Protein AF-A0A2S3ZAI2-F1 (afdb_monomer_lite)

Foldseek 3Di:
DVVVVVVVVVVVLQVLLVVVCPDPQNVLLVVQLVLLLVLLVVVVVLLVLLLVLVLVLLVVLVVPDDPVLVVCVVCLVCLQPVVVLVVLLVVLVVVLVVLVVVLVVLVVVVVVVVVPPPPPDQALVNLVVLVPDPPDDDDDPVNSVVRPPPDSPPSPPSVVSNVVSNVVSVVSVVVSVVSNVVSVVPCPNVVVQVVSCVQQVHRSVPADNSRSPDDQADDPVCVCSSVLSNVLSPDPSPDDNDGPVNDDDSAQGAGDAQDPNHDPSSNVSSVVSNVVRVD

Structure (mmCIF, N/CA/C/O backbone):
data_AF-A0A2S3ZAI2-F1
#
_entry.id   AF-A0A2S3ZAI2-F1
#
loop_
_atom_site.group_PDB
_atom_site.id
_atom_site.type_symbol
_atom_site.label_atom_id
_atom_site.label_alt_id
_atom_site.label_comp_id
_atom_site.label_asym_id
_atom_site.label_entity_id
_atom_site.label_seq_id
_atom_site.pdbx_PDB_ins_code
_atom_site.Cartn_x
_atom_site.Cartn_y
_atom_site.Cartn_z
_atom_site.occupancy
_atom_site.B_iso_or_equiv
_atom_site.auth_seq_id
_atom_site.auth_comp_id
_atom_site.auth_asym_id
_atom_site.auth_atom_id
_atom_site.pdbx_PDB_model_num
ATOM 1 N N . MET A 1 1 ? 0.458 34.312 36.061 1.00 68.44 1 MET A N 1
ATOM 2 C CA . MET A 1 1 ? -1.011 34.522 36.009 1.00 68.44 1 MET A CA 1
ATOM 3 C C . MET A 1 1 ? -1.686 33.535 35.067 1.00 68.44 1 MET A C 1
ATOM 5 O O . MET A 1 1 ? -2.648 32.929 35.506 1.00 68.44 1 MET A O 1
ATOM 9 N N . ALA A 1 2 ? -1.164 33.310 33.854 1.00 74.88 2 ALA A N 1
ATOM 10 C CA . ALA A 1 2 ? -1.683 32.292 32.927 1.00 74.88 2 ALA A CA 1
ATOM 11 C C . ALA A 1 2 ? -1.690 30.860 33.508 1.00 74.88 2 ALA A C 1
ATOM 13 O O . ALA A 1 2 ? -2.669 30.145 33.370 1.00 74.88 2 ALA A O 1
ATOM 14 N N . GLU A 1 3 ? -0.646 30.475 34.243 1.00 80.25 3 GLU A N 1
ATOM 15 C CA . GLU A 1 3 ? -0.529 29.141 34.860 1.00 80.25 3 GLU A CA 1
ATOM 16 C C . GLU A 1 3 ? -1.645 28.849 35.880 1.00 80.25 3 GLU A C 1
ATOM 18 O O . GLU A 1 3 ? -2.368 27.871 35.747 1.00 80.25 3 GLU A O 1
ATOM 23 N N . ARG A 1 4 ? -1.905 29.786 36.801 1.00 81.38 4 ARG A N 1
ATOM 24 C CA . ARG A 1 4 ? -3.028 29.698 37.753 1.00 81.38 4 ARG A CA 1
ATOM 25 C C . ARG A 1 4 ? -4.405 29.660 37.080 1.00 81.38 4 ARG A C 1
ATOM 27 O O . ARG A 1 4 ? -5.336 29.084 37.628 1.00 81.38 4 ARG A O 1
ATOM 34 N N . GLN A 1 5 ? -4.561 30.319 35.931 1.00 81.56 5 GLN A N 1
ATOM 35 C CA . GLN A 1 5 ? -5.818 30.286 35.175 1.00 81.56 5 GLN A CA 1
ATOM 36 C C . GLN A 1 5 ? -6.036 28.918 34.521 1.00 81.56 5 GLN A C 1
ATOM 38 O O . GLN A 1 5 ? -7.162 28.426 34.527 1.00 81.56 5 GLN A O 1
ATOM 43 N N . ASN A 1 6 ? -4.966 28.288 34.031 1.00 84.06 6 ASN A N 1
ATOM 44 C CA . ASN A 1 6 ? -5.019 26.940 33.470 1.00 84.06 6 ASN A CA 1
ATOM 45 C C . ASN A 1 6 ? -5.343 25.893 34.546 1.00 84.06 6 ASN A C 1
ATOM 47 O O . ASN A 1 6 ? -6.248 25.091 34.342 1.00 84.06 6 ASN A O 1
ATOM 51 N N . GLU A 1 7 ? -4.694 25.955 35.713 1.00 86.12 7 GLU A N 1
ATOM 52 C CA . GLU A 1 7 ? -4.964 25.038 36.836 1.00 86.12 7 GLU A CA 1
ATOM 53 C C . GLU A 1 7 ? -6.426 25.108 37.307 1.00 86.12 7 GLU A C 1
ATOM 55 O O . GLU A 1 7 ? -7.066 24.087 37.562 1.00 86.12 7 GLU A O 1
ATOM 60 N N . LEU A 1 8 ? -6.984 26.319 37.404 1.00 86.06 8 LEU A N 1
ATOM 61 C CA . LEU A 1 8 ? -8.387 26.514 37.773 1.00 86.06 8 LEU A CA 1
ATOM 62 C C . LEU A 1 8 ? -9.341 25.955 36.709 1.00 86.06 8 LEU A C 1
ATOM 64 O O . LEU A 1 8 ? -10.332 25.315 37.057 1.00 86.06 8 LEU A O 1
ATOM 68 N N . ALA A 1 9 ? -9.050 26.175 35.425 1.00 83.38 9 ALA A N 1
ATOM 69 C CA . ALA A 1 9 ? -9.861 25.652 34.327 1.00 83.38 9 ALA A CA 1
ATOM 70 C C . ALA A 1 9 ? -9.856 24.112 34.291 1.00 83.38 9 ALA A C 1
ATOM 72 O O . ALA A 1 9 ? -10.900 23.489 34.079 1.00 83.38 9 ALA A O 1
ATOM 73 N N . GLU A 1 10 ? -8.707 23.496 34.563 1.00 85.12 10 GLU A N 1
ATOM 74 C CA . GLU A 1 10 ? -8.559 22.043 34.650 1.00 85.12 10 GLU A CA 1
ATOM 75 C C . GLU A 1 10 ? -9.359 21.466 35.829 1.00 85.12 10 GLU A C 1
ATOM 77 O O . GLU A 1 10 ? -10.144 20.534 35.649 1.00 85.12 10 GLU A O 1
ATOM 82 N N . GLN A 1 11 ? -9.272 22.077 37.017 1.00 85.94 11 GLN A N 1
ATOM 83 C CA . GLN A 1 11 ? -10.066 21.659 38.180 1.00 85.94 11 GLN A CA 1
ATOM 84 C C . GLN A 1 11 ? -11.576 21.782 37.944 1.00 85.94 11 GLN A C 1
ATOM 86 O O . GLN A 1 11 ? -12.340 20.913 38.371 1.00 85.94 11 GLN A O 1
ATOM 91 N N . ILE A 1 12 ? -12.029 22.851 37.280 1.00 83.50 12 ILE A N 1
ATOM 92 C CA . ILE A 1 12 ? -13.447 23.030 36.930 1.00 83.50 12 ILE A CA 1
ATOM 93 C C . ILE A 1 12 ? -13.898 21.909 35.994 1.00 83.50 12 ILE A C 1
ATOM 95 O O . ILE A 1 12 ? -14.900 21.252 36.283 1.00 83.50 12 ILE A O 1
ATOM 99 N N . THR A 1 13 ? -13.121 21.637 34.943 1.00 85.88 13 THR A N 1
ATOM 100 C CA . THR A 1 13 ? -13.411 20.560 33.986 1.00 85.88 13 THR A CA 1
ATOM 101 C C . THR A 1 13 ? -13.496 19.212 34.698 1.00 85.88 13 THR A C 1
ATOM 103 O O . THR A 1 13 ? -14.452 18.458 34.510 1.00 85.88 13 THR A O 1
ATOM 106 N N . TRP A 1 14 ? -12.545 18.926 35.589 1.00 85.38 14 TRP A N 1
ATOM 107 C CA . TRP A 1 14 ? -12.529 17.667 36.321 1.00 85.38 14 TRP A CA 1
ATOM 108 C C . TRP A 1 14 ? -13.734 17.510 37.253 1.00 85.38 14 TRP A C 1
ATOM 110 O O . TRP A 1 14 ? -14.349 16.445 37.307 1.00 85.38 14 TRP A O 1
ATOM 120 N N . ASN A 1 15 ? -14.140 18.580 37.939 1.00 88.12 15 ASN A N 1
ATOM 121 C CA . ASN A 1 15 ? -15.333 18.585 38.786 1.00 88.12 15 ASN A CA 1
ATOM 122 C C . ASN A 1 15 ? -16.640 18.447 37.983 1.00 88.12 15 ASN A C 1
ATOM 124 O O . ASN A 1 15 ? -17.599 17.825 38.445 1.00 88.12 15 ASN A O 1
ATOM 128 N N . GLU A 1 16 ? -16.720 19.036 36.791 1.00 88.38 16 GLU A N 1
ATOM 129 C CA . GLU A 1 16 ? -17.850 18.864 35.871 1.00 88.38 16 GLU A CA 1
ATOM 130 C C . GLU A 1 16 ? -17.945 17.429 35.367 1.00 88.38 16 GLU A C 1
ATOM 132 O O . GLU A 1 16 ? -19.007 16.811 35.482 1.00 88.38 16 GLU A O 1
ATOM 137 N N . PHE A 1 17 ? -16.825 16.857 34.934 1.00 88.75 17 PHE A N 1
ATOM 138 C CA . PHE A 1 17 ? -16.754 15.457 34.544 1.00 88.75 17 PHE A CA 1
ATOM 139 C C . PHE A 1 17 ? -17.111 14.519 35.706 1.00 88.75 17 PHE A C 1
ATOM 141 O O . PHE A 1 17 ? -17.880 13.574 35.524 1.00 88.75 17 PHE A O 1
ATOM 148 N N . ALA A 1 18 ? -16.628 14.811 36.920 1.00 89.62 18 ALA A N 1
ATOM 149 C CA . ALA A 1 18 ? -16.902 14.028 38.123 1.00 89.62 18 ALA A CA 1
ATOM 150 C C . ALA A 1 18 ? -18.383 14.021 38.532 1.00 89.62 18 ALA A C 1
ATOM 152 O O . ALA A 1 18 ? -18.862 13.027 39.085 1.00 89.62 18 ALA A O 1
ATOM 153 N N . ARG A 1 19 ? -19.110 15.107 38.248 1.00 91.19 19 ARG A N 1
ATOM 154 C CA . ARG A 1 19 ? -20.566 15.180 38.425 1.00 91.19 19 ARG A CA 1
ATOM 155 C C . ARG A 1 19 ? -21.297 14.464 37.296 1.00 91.19 19 ARG A C 1
ATOM 157 O O . ARG A 1 19 ? -22.196 13.674 37.564 1.00 91.19 19 ARG A O 1
ATOM 164 N N . TRP A 1 20 ? -20.886 14.688 36.051 1.00 92.00 20 TRP A N 1
ATOM 165 C CA . TRP A 1 20 ? -21.516 14.083 34.879 1.00 92.00 20 TRP A CA 1
ATOM 166 C C . TRP A 1 20 ? -21.463 12.550 34.898 1.00 92.00 20 TRP A C 1
ATOM 168 O O . TRP A 1 20 ? -22.469 11.899 34.652 1.00 92.00 20 TRP A O 1
ATOM 178 N N . ARG A 1 21 ? -20.336 11.948 35.293 1.00 91.19 21 ARG A N 1
ATOM 179 C CA . ARG A 1 21 ? -20.202 10.480 35.407 1.00 91.19 21 ARG A CA 1
ATOM 180 C C . ARG A 1 21 ? -21.181 9.813 36.388 1.00 91.19 21 ARG A C 1
ATOM 182 O O . ARG A 1 21 ? -21.246 8.589 36.425 1.00 91.19 21 ARG A O 1
ATOM 189 N N . GLN A 1 22 ? -21.887 10.594 37.209 1.00 93.00 22 GLN A N 1
ATOM 190 C CA . GLN A 1 22 ? -22.914 10.115 38.139 1.00 93.00 22 GLN A CA 1
ATOM 191 C C . GLN A 1 22 ? -24.332 10.189 37.545 1.00 93.00 22 GLN A C 1
ATOM 193 O O . GLN A 1 22 ? -25.262 9.656 38.148 1.00 93.00 22 GLN A O 1
ATOM 198 N N . THR A 1 23 ? -24.525 10.837 36.388 1.00 93.25 23 THR A N 1
ATOM 199 C CA . THR A 1 23 ? -25.820 10.863 35.688 1.00 93.25 23 THR A CA 1
ATOM 200 C C . THR A 1 23 ? -26.076 9.532 34.969 1.00 93.25 23 THR A C 1
ATOM 202 O O . THR A 1 23 ? -25.133 8.765 34.747 1.00 93.25 23 THR A O 1
ATOM 205 N N . PRO A 1 24 ? -27.327 9.233 34.566 1.00 92.69 24 PRO A N 1
ATOM 206 C CA . PRO A 1 24 ? -27.633 8.035 33.784 1.00 92.69 24 PRO A CA 1
ATOM 207 C C . PRO A 1 24 ? -26.785 7.910 32.509 1.00 92.69 24 PRO A C 1
ATOM 209 O O . PRO A 1 24 ? -26.307 6.822 32.191 1.00 92.69 24 PRO A O 1
ATOM 212 N N . GLU A 1 25 ? -26.538 9.022 31.813 1.00 90.50 25 GLU A N 1
ATOM 213 C CA . GLU A 1 25 ? -25.701 9.070 30.610 1.00 90.50 25 GLU A CA 1
ATOM 214 C C . GLU A 1 25 ? -24.237 8.767 30.935 1.00 90.50 25 GLU A C 1
ATOM 216 O O . GLU A 1 25 ? -23.606 7.969 30.243 1.00 90.50 25 GLU A O 1
ATOM 221 N N . GLY A 1 26 ? -23.704 9.359 32.008 1.00 91.25 26 GLY A N 1
ATOM 222 C CA . GLY A 1 26 ? -22.337 9.110 32.456 1.00 91.25 26 GLY A CA 1
ATOM 223 C C . GLY A 1 26 ? -22.106 7.658 32.880 1.00 91.25 26 GLY A C 1
ATOM 224 O O . GLY A 1 26 ? -21.084 7.066 32.534 1.00 91.25 26 GLY A O 1
ATOM 225 N N . VAL A 1 27 ? -23.077 7.047 33.565 1.00 92.56 27 VAL A N 1
ATOM 226 C CA . VAL A 1 27 ? -23.034 5.623 33.934 1.00 92.56 27 VAL A CA 1
ATOM 227 C C . VAL A 1 27 ? -23.081 4.733 32.690 1.00 92.56 27 VAL A C 1
ATOM 229 O O . VAL A 1 27 ? -22.280 3.803 32.581 1.00 92.56 27 VAL A O 1
ATOM 232 N N . ALA A 1 28 ? -23.962 5.032 31.729 1.00 92.19 28 ALA A N 1
ATOM 233 C CA . ALA A 1 28 ? -24.039 4.299 30.465 1.00 92.19 28 ALA A CA 1
ATOM 234 C C . ALA A 1 28 ? -22.732 4.405 29.662 1.00 92.19 28 ALA A C 1
ATOM 236 O O . ALA A 1 28 ? -22.235 3.396 29.161 1.00 92.19 28 ALA A O 1
ATOM 237 N N . PHE A 1 29 ? -22.133 5.599 29.600 1.00 94.00 29 PHE A N 1
ATOM 238 C CA . PHE A 1 29 ? -20.828 5.806 28.977 1.00 94.00 29 PHE A CA 1
ATOM 239 C C . PHE A 1 29 ? -19.732 4.987 29.662 1.00 94.00 29 PHE A C 1
ATOM 241 O O . PHE A 1 29 ? -18.978 4.303 28.979 1.00 94.00 29 PHE A O 1
ATOM 248 N N . LEU A 1 30 ? -19.639 5.009 30.996 1.00 91.94 30 LEU A N 1
ATOM 249 C CA . LEU A 1 30 ? -18.614 4.247 31.717 1.00 91.94 30 LEU A CA 1
ATOM 250 C C . LEU A 1 30 ? -18.761 2.733 31.515 1.00 91.94 30 LEU A C 1
ATOM 252 O O . LEU A 1 30 ? -17.750 2.049 31.361 1.00 91.94 30 LEU A O 1
ATOM 256 N N . ALA A 1 31 ? -19.996 2.222 31.472 1.00 92.81 31 ALA A N 1
ATOM 257 C CA . ALA A 1 31 ? -20.272 0.817 31.175 1.00 92.81 31 ALA A CA 1
ATOM 258 C C . ALA A 1 31 ? -19.898 0.437 29.731 1.00 92.81 31 ALA A C 1
ATOM 260 O O . ALA A 1 31 ? -19.429 -0.671 29.482 1.00 92.81 31 ALA A O 1
ATOM 261 N N . TRP A 1 32 ? -20.077 1.362 28.786 1.00 95.44 32 TRP A N 1
ATOM 262 C CA . TRP A 1 32 ? -19.710 1.198 27.379 1.00 95.44 32 TRP A CA 1
ATOM 263 C C . TRP A 1 32 ? -18.197 1.324 27.129 1.00 95.44 32 TRP A C 1
ATOM 265 O O . TRP A 1 32 ? -17.645 0.617 26.284 1.00 95.44 32 TRP A O 1
ATOM 275 N N . ARG A 1 33 ? -17.517 2.204 27.874 1.00 94.44 33 ARG A N 1
ATOM 276 C CA . ARG A 1 33 ? -16.131 2.629 27.628 1.00 94.44 33 ARG A CA 1
ATOM 277 C C . ARG A 1 33 ? -15.130 1.486 27.694 1.00 94.44 33 ARG A C 1
ATOM 279 O O . ARG A 1 33 ? -14.279 1.387 26.817 1.00 94.44 33 ARG A O 1
ATOM 286 N N . GLU A 1 34 ? -15.211 0.651 28.727 1.00 92.25 34 GLU A N 1
ATOM 287 C CA . GLU A 1 34 ? -14.234 -0.424 28.933 1.00 92.25 34 GLU A CA 1
ATOM 288 C C . GLU A 1 34 ? -14.307 -1.484 27.811 1.00 92.25 34 GLU A C 1
ATOM 290 O O . GLU A 1 34 ? -13.284 -1.725 27.161 1.00 92.25 34 GLU A O 1
ATOM 295 N N . PRO A 1 35 ? -15.493 -2.032 27.461 1.00 94.50 35 PRO A N 1
ATOM 296 C CA . PRO A 1 35 ? -15.640 -2.885 26.280 1.00 94.50 35 PRO A CA 1
ATOM 297 C C . PRO A 1 35 ? -15.206 -2.209 24.974 1.00 94.50 35 PRO A C 1
ATOM 299 O O . PRO A 1 35 ? -14.554 -2.842 24.145 1.00 94.50 35 PRO A O 1
ATOM 302 N N . ALA A 1 36 ? -15.542 -0.928 24.780 1.00 94.38 36 ALA A N 1
ATOM 303 C CA . ALA A 1 36 ? -15.187 -0.186 23.571 1.00 94.38 36 ALA A CA 1
ATOM 304 C C . ALA A 1 36 ? -13.669 -0.027 23.412 1.00 94.38 36 ALA A C 1
ATOM 306 O O . ALA A 1 36 ? -13.137 -0.249 22.322 1.00 94.38 36 ALA A O 1
ATOM 307 N N . PHE A 1 37 ? -12.965 0.313 24.496 1.00 94.31 37 PHE A N 1
ATOM 308 C CA . PHE A 1 37 ? -11.510 0.428 24.503 1.00 94.31 37 PHE A CA 1
ATOM 309 C C . PHE A 1 37 ? -10.844 -0.923 24.215 1.00 94.31 37 PHE A C 1
ATOM 311 O O . PHE A 1 37 ? -9.986 -1.010 23.334 1.00 94.31 37 PHE A O 1
ATOM 318 N N . ALA A 1 38 ? -11.273 -1.990 24.899 1.00 93.50 38 ALA A N 1
ATOM 319 C CA . ALA A 1 38 ? -10.742 -3.338 24.698 1.00 93.50 38 ALA A CA 1
ATOM 320 C C . ALA A 1 38 ? -10.974 -3.850 23.265 1.00 93.50 38 ALA A C 1
ATOM 322 O O . ALA A 1 38 ? -10.067 -4.416 22.642 1.00 93.50 38 ALA A O 1
ATOM 323 N N . LEU A 1 39 ? -12.165 -3.603 22.708 1.00 92.94 39 LEU A N 1
ATOM 324 C CA . LEU A 1 39 ? -12.475 -3.935 21.322 1.00 92.94 39 LEU A CA 1
ATOM 325 C C . LEU A 1 39 ? -11.577 -3.152 20.362 1.00 92.94 39 LEU A C 1
ATOM 327 O O . LEU A 1 39 ? -10.968 -3.752 19.482 1.00 92.94 39 LEU A O 1
ATOM 331 N N . ALA A 1 40 ? -11.441 -1.837 20.542 1.00 93.38 40 ALA A N 1
ATOM 332 C CA . ALA A 1 40 ? -10.608 -1.004 19.681 1.00 93.38 40 ALA A CA 1
ATOM 333 C C . ALA A 1 40 ? -9.137 -1.452 19.660 1.00 93.38 40 ALA A C 1
ATOM 335 O O . ALA A 1 40 ? -8.539 -1.507 18.585 1.00 93.38 40 ALA A O 1
ATOM 336 N N . GLN A 1 41 ? -8.568 -1.825 20.813 1.00 92.81 41 GLN A N 1
ATOM 337 C CA . GLN A 1 41 ? -7.221 -2.407 20.878 1.00 92.81 41 GLN A CA 1
ATOM 338 C C . GLN A 1 41 ? -7.152 -3.738 20.124 1.00 92.81 41 GLN A C 1
ATOM 340 O O . GLN A 1 41 ? -6.301 -3.916 19.258 1.00 92.81 41 GLN A O 1
ATOM 345 N N . THR A 1 42 ? -8.118 -4.630 20.360 1.00 92.69 42 THR A N 1
ATOM 346 C CA . THR A 1 42 ? -8.184 -5.924 19.666 1.00 92.69 42 THR A CA 1
ATOM 347 C C . THR A 1 42 ? -8.255 -5.755 18.146 1.00 92.69 42 THR A C 1
ATOM 349 O O . THR A 1 42 ? -7.607 -6.499 17.412 1.00 92.69 42 THR A O 1
ATOM 352 N N . LEU A 1 43 ? -9.026 -4.782 17.652 1.00 91.31 43 LEU A N 1
ATOM 353 C CA . LEU A 1 43 ? -9.113 -4.485 16.221 1.00 91.31 43 LEU A CA 1
ATOM 354 C C . LEU A 1 43 ? -7.772 -4.000 15.665 1.00 91.31 43 LEU A C 1
ATOM 356 O O . LEU A 1 43 ? -7.334 -4.514 14.640 1.00 91.31 43 LEU A O 1
ATOM 360 N N . ARG A 1 44 ? -7.088 -3.088 16.365 1.00 90.75 44 ARG A N 1
ATOM 361 C CA . ARG A 1 44 ? -5.763 -2.585 15.960 1.00 90.75 44 ARG A CA 1
ATOM 362 C C . ARG A 1 44 ? -4.692 -3.674 15.954 1.00 90.75 44 ARG A C 1
ATOM 364 O O . ARG A 1 44 ? -3.854 -3.704 15.050 1.00 90.75 44 ARG A O 1
ATOM 371 N N . ASP A 1 45 ? -4.738 -4.593 16.913 1.00 91.44 45 ASP A N 1
ATOM 372 C CA . ASP A 1 45 ? -3.843 -5.751 16.952 1.00 91.44 45 ASP A CA 1
ATOM 373 C C . ASP A 1 45 ? -4.102 -6.689 15.770 1.00 91.44 45 ASP A C 1
ATOM 375 O O . ASP A 1 45 ? -3.166 -7.138 15.104 1.00 91.44 45 ASP A O 1
ATOM 379 N N . ARG A 1 46 ? -5.377 -6.961 15.459 1.00 91.25 46 ARG A N 1
ATOM 380 C CA . ARG A 1 46 ? -5.759 -7.767 14.290 1.00 91.25 46 ARG A CA 1
ATOM 381 C C . ARG A 1 46 ? -5.337 -7.106 12.987 1.00 91.25 46 ARG A C 1
ATOM 383 O O . ARG A 1 46 ? -4.769 -7.792 12.142 1.00 91.25 46 ARG A O 1
ATOM 390 N N . ASP A 1 47 ? -5.547 -5.799 12.844 1.00 89.44 47 ASP A N 1
ATOM 391 C CA . ASP A 1 47 ? -5.082 -5.031 11.688 1.00 89.44 47 ASP A CA 1
ATOM 392 C C . ASP A 1 47 ? -3.561 -5.149 11.547 1.00 89.44 47 ASP A C 1
ATOM 394 O O . ASP A 1 47 ? -3.058 -5.494 10.480 1.00 89.44 47 ASP A O 1
ATOM 398 N N . SER A 1 48 ? -2.817 -4.977 12.639 1.00 89.50 48 SER A N 1
ATOM 399 C CA . SER A 1 48 ? -1.357 -5.107 12.643 1.00 89.50 48 SER A CA 1
ATOM 400 C C . SER A 1 48 ? -0.895 -6.510 12.234 1.00 89.50 48 SER A C 1
ATOM 402 O O . SER A 1 48 ? -0.026 -6.650 11.371 1.00 89.50 48 SER A O 1
ATOM 404 N N . HIS A 1 49 ? -1.493 -7.566 12.794 1.00 91.25 49 HIS A N 1
ATOM 405 C CA . HIS A 1 49 ? -1.179 -8.948 12.420 1.00 91.25 49 HIS A CA 1
ATOM 406 C C . HIS A 1 49 ? -1.550 -9.261 10.972 1.00 91.25 49 HIS A C 1
ATOM 408 O O . HIS A 1 49 ? -0.789 -9.934 10.275 1.00 91.25 49 HIS A O 1
ATOM 414 N N . TRP A 1 50 ? -2.685 -8.749 10.503 1.00 90.38 50 TRP A N 1
ATOM 415 C CA . TRP A 1 50 ? -3.136 -8.904 9.128 1.00 90.38 50 TRP A CA 1
ATOM 416 C C . TRP A 1 50 ? -2.162 -8.264 8.138 1.00 90.38 50 TRP A C 1
ATOM 418 O O . TRP A 1 50 ? -1.752 -8.903 7.167 1.00 90.38 50 TRP A O 1
ATOM 428 N N . LEU A 1 51 ? -1.710 -7.041 8.425 1.00 87.62 51 LEU A N 1
ATOM 429 C CA . LEU A 1 51 ? -0.712 -6.335 7.622 1.00 87.62 51 LEU A CA 1
ATOM 430 C C . LEU A 1 51 ? 0.631 -7.063 7.599 1.00 87.62 51 LEU A C 1
ATOM 432 O O . LEU A 1 51 ? 1.236 -7.217 6.540 1.00 87.62 51 LEU A O 1
ATOM 436 N N . GLN A 1 52 ? 1.086 -7.563 8.747 1.00 88.75 52 GLN A N 1
ATOM 437 C CA . GLN A 1 52 ? 2.310 -8.361 8.817 1.00 88.75 52 GLN A CA 1
ATOM 438 C C . GLN A 1 52 ? 2.182 -9.684 8.052 1.00 88.75 52 GLN A C 1
ATOM 440 O O . GLN A 1 52 ? 3.146 -10.116 7.418 1.00 88.75 52 GLN A O 1
ATOM 445 N N . GLY A 1 53 ? 1.012 -10.328 8.104 1.00 89.25 53 GLY A N 1
ATOM 446 C CA . GLY A 1 53 ? 0.708 -11.531 7.332 1.00 89.25 53 GLY A CA 1
ATOM 447 C C . GLY A 1 53 ? 0.806 -11.272 5.830 1.00 89.25 53 GLY A C 1
ATOM 448 O O . GLY A 1 53 ? 1.506 -12.000 5.127 1.00 89.25 53 GLY A O 1
ATOM 449 N N . TRP A 1 54 ? 0.195 -10.184 5.352 1.00 88.38 54 TRP A N 1
ATOM 450 C CA . TRP A 1 54 ? 0.293 -9.766 3.953 1.00 88.38 54 TRP A CA 1
ATOM 451 C C . TRP A 1 54 ? 1.720 -9.419 3.544 1.00 88.38 54 TRP A C 1
ATOM 453 O O . TRP A 1 54 ? 2.181 -9.896 2.511 1.00 88.38 54 TRP A O 1
ATOM 463 N N . ALA A 1 55 ? 2.447 -8.650 4.355 1.00 87.25 55 ALA A N 1
ATOM 464 C CA . ALA A 1 55 ? 3.840 -8.305 4.081 1.00 87.25 55 ALA A CA 1
ATOM 465 C C . ALA A 1 55 ? 4.720 -9.557 3.924 1.00 87.25 55 ALA A C 1
ATOM 467 O O . ALA A 1 55 ? 5.534 -9.631 3.001 1.00 87.25 55 ALA A O 1
ATOM 468 N N . ARG A 1 56 ? 4.520 -10.571 4.778 1.00 87.94 56 ARG A N 1
ATOM 469 C CA . ARG A 1 56 ? 5.210 -11.864 4.670 1.00 87.94 56 ARG A CA 1
ATOM 470 C C . ARG A 1 56 ? 4.816 -12.621 3.402 1.00 87.94 56 ARG A C 1
ATOM 472 O O . ARG A 1 56 ? 5.706 -13.027 2.659 1.00 87.94 56 ARG A O 1
ATOM 479 N N . ALA A 1 57 ? 3.520 -12.758 3.123 1.00 88.31 57 ALA A N 1
ATOM 480 C CA . ALA A 1 57 ? 3.024 -13.466 1.942 1.00 88.31 57 ALA A CA 1
ATOM 481 C C . ALA A 1 57 ? 3.486 -12.811 0.626 1.00 88.31 57 ALA A C 1
ATOM 483 O O . ALA A 1 57 ? 3.922 -13.496 -0.298 1.00 88.31 57 ALA A O 1
ATOM 484 N N . ILE A 1 58 ? 3.454 -11.477 0.551 1.00 87.94 58 ILE A N 1
ATOM 485 C CA . ILE A 1 58 ? 3.974 -10.715 -0.590 1.00 87.94 58 ILE A CA 1
ATOM 486 C C . ILE A 1 58 ? 5.481 -10.927 -0.716 1.00 87.94 58 ILE A C 1
ATOM 488 O O . ILE A 1 58 ? 5.954 -11.199 -1.814 1.00 87.94 58 ILE A O 1
ATOM 492 N N . GLY A 1 59 ? 6.237 -10.848 0.384 1.00 88.00 59 GLY A N 1
ATOM 493 C CA . GLY A 1 59 ? 7.685 -11.064 0.370 1.00 88.00 59 GLY A CA 1
ATOM 494 C C . GLY A 1 59 ? 8.077 -12.462 -0.122 1.00 88.00 59 GLY A C 1
ATOM 495 O O . GLY A 1 59 ? 8.981 -12.592 -0.947 1.00 88.00 59 GLY A O 1
ATOM 496 N N . GLN A 1 60 ? 7.363 -13.501 0.317 1.00 88.94 60 GLN A N 1
ATOM 497 C CA . GLN A 1 60 ? 7.544 -14.872 -0.174 1.00 88.94 60 GLN A CA 1
ATOM 498 C C . GLN A 1 60 ? 7.216 -14.980 -1.669 1.00 88.94 60 GLN A C 1
ATOM 500 O O . GLN A 1 60 ? 8.040 -15.462 -2.447 1.00 88.94 60 GLN A O 1
ATOM 505 N N . ALA A 1 61 ? 6.063 -14.458 -2.098 1.00 89.00 61 ALA A N 1
ATOM 506 C CA . ALA A 1 61 ? 5.671 -14.474 -3.504 1.00 89.00 61 ALA A CA 1
ATOM 507 C C . ALA A 1 61 ? 6.679 -13.709 -4.379 1.00 89.00 61 ALA A C 1
ATOM 509 O O . ALA A 1 61 ? 7.069 -14.18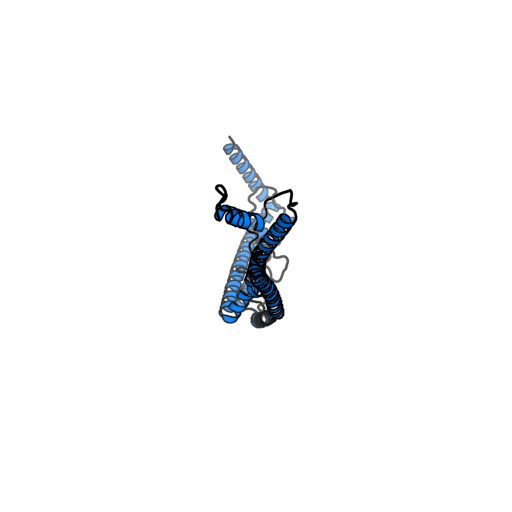1 -5.442 1.00 89.00 61 ALA A O 1
ATOM 510 N N . GLN A 1 62 ? 7.183 -12.564 -3.912 1.00 89.50 62 GLN A N 1
ATOM 511 C CA . GLN A 1 62 ? 8.248 -11.821 -4.580 1.00 89.50 62 GLN A CA 1
ATOM 512 C C . GLN A 1 62 ? 9.550 -12.624 -4.663 1.00 89.50 62 GLN A C 1
ATOM 514 O O . GLN A 1 62 ? 10.244 -12.529 -5.676 1.00 89.50 62 GLN A O 1
ATOM 519 N N . ALA A 1 63 ? 9.904 -13.409 -3.644 1.00 89.31 63 ALA A N 1
ATOM 520 C CA . ALA A 1 63 ? 11.102 -14.247 -3.659 1.00 89.31 63 ALA A CA 1
ATOM 521 C C . ALA A 1 63 ? 11.013 -15.383 -4.694 1.00 89.31 63 ALA A C 1
ATOM 523 O O . ALA A 1 63 ? 12.018 -15.692 -5.332 1.00 89.31 63 ALA A O 1
ATOM 524 N N . GLU A 1 64 ? 9.820 -15.937 -4.921 1.00 91.31 64 GLU A N 1
ATOM 525 C CA . GLU A 1 64 ? 9.575 -16.982 -5.927 1.00 91.31 64 GLU A CA 1
ATOM 526 C C . GLU A 1 64 ? 9.616 -16.474 -7.376 1.00 91.31 64 GLU A C 1
ATOM 528 O O . GLU A 1 64 ? 9.781 -17.271 -8.303 1.00 91.31 64 GLU A O 1
ATOM 533 N N . ILE A 1 65 ? 9.466 -15.164 -7.597 1.00 91.50 65 ILE A N 1
ATOM 534 C CA . ILE A 1 65 ? 9.470 -14.595 -8.947 1.00 91.50 65 ILE A CA 1
ATOM 535 C C . ILE A 1 65 ? 10.894 -14.603 -9.532 1.00 91.50 65 ILE A C 1
ATOM 537 O O . ILE A 1 65 ? 11.817 -14.054 -8.907 1.00 91.50 65 ILE A O 1
ATOM 541 N N . PRO A 1 66 ? 11.074 -15.127 -10.761 1.00 92.81 66 PRO A N 1
ATOM 542 C CA . PRO A 1 66 ? 12.351 -15.118 -11.462 1.00 92.81 66 PRO A CA 1
ATOM 543 C C . PRO A 1 66 ? 12.982 -13.719 -11.583 1.00 92.81 66 PRO A C 1
ATOM 545 O O . PRO A 1 66 ? 12.317 -12.706 -11.815 1.00 92.81 66 PRO A O 1
ATOM 548 N N . ASN A 1 67 ? 14.307 -13.641 -11.437 1.00 90.69 67 ASN A N 1
ATOM 549 C CA . ASN A 1 67 ? 15.025 -12.360 -11.466 1.00 90.69 67 ASN A CA 1
ATOM 550 C C . ASN A 1 67 ? 14.980 -11.675 -12.840 1.00 90.69 67 ASN A C 1
ATOM 552 O O . ASN A 1 67 ? 15.019 -10.447 -12.918 1.00 90.69 67 ASN A O 1
ATOM 556 N N . ASP A 1 68 ? 14.895 -12.444 -13.920 1.00 90.81 68 ASP A N 1
ATOM 557 C CA . ASP A 1 68 ? 14.761 -11.938 -15.284 1.00 90.81 68 ASP A CA 1
ATOM 558 C C . ASP A 1 68 ? 13.418 -11.221 -15.492 1.00 90.81 68 ASP A C 1
ATOM 560 O O . ASP A 1 68 ? 13.392 -10.148 -16.097 1.00 90.81 68 ASP A O 1
ATOM 564 N N . GLU A 1 69 ? 12.331 -11.743 -14.923 1.00 90.94 69 GLU A N 1
ATOM 565 C CA . GLU A 1 69 ? 11.008 -11.109 -14.926 1.00 90.94 69 GLU A CA 1
ATOM 566 C C . GLU A 1 69 ? 11.031 -9.768 -14.176 1.00 90.94 69 GLU A C 1
ATOM 568 O O . GLU A 1 69 ? 10.627 -8.731 -14.713 1.00 90.94 69 GLU A O 1
ATOM 573 N N . LYS A 1 70 ? 11.628 -9.741 -12.976 1.00 89.12 70 LYS A N 1
ATOM 574 C CA . LYS A 1 70 ? 11.826 -8.499 -12.204 1.00 89.12 70 LYS A CA 1
ATOM 575 C C . LYS A 1 70 ? 12.630 -7.465 -12.993 1.00 89.12 70 LYS A C 1
ATOM 577 O O . LYS A 1 70 ? 12.261 -6.291 -13.056 1.00 89.12 70 LYS A O 1
ATOM 582 N N . GLN A 1 71 ? 13.725 -7.890 -13.628 1.00 88.88 71 GLN A N 1
ATOM 583 C CA . GLN A 1 71 ? 14.554 -7.011 -14.452 1.00 88.88 71 GLN A CA 1
ATOM 584 C C . GLN A 1 71 ? 13.801 -6.478 -15.676 1.00 88.88 71 GLN A C 1
ATOM 586 O O . GLN A 1 71 ? 13.959 -5.300 -16.012 1.00 88.88 71 GLN A O 1
ATOM 591 N N . ARG A 1 72 ? 12.979 -7.304 -16.339 1.00 86.62 72 ARG A N 1
ATOM 592 C CA . ARG A 1 72 ? 12.125 -6.865 -17.455 1.00 86.62 72 ARG A CA 1
ATOM 593 C C . ARG A 1 72 ? 11.158 -5.776 -17.005 1.00 86.62 72 ARG A C 1
ATOM 595 O O . ARG A 1 72 ? 11.097 -4.726 -17.651 1.00 86.62 72 ARG A O 1
ATOM 602 N N . LEU A 1 73 ? 10.483 -5.970 -15.872 1.00 86.44 73 LEU A N 1
ATOM 603 C CA . LEU A 1 73 ? 9.550 -4.986 -15.326 1.00 86.44 73 LEU A CA 1
ATOM 604 C C . LEU A 1 73 ? 10.248 -3.657 -14.988 1.00 86.44 73 LEU A C 1
ATOM 606 O O . LEU A 1 73 ? 9.789 -2.598 -15.416 1.00 86.44 73 LEU A O 1
ATOM 610 N N . MET A 1 74 ? 11.407 -3.709 -14.324 1.00 84.81 74 MET A N 1
ATOM 611 C CA . MET A 1 74 ? 12.200 -2.518 -13.975 1.00 84.81 74 MET A CA 1
ATOM 612 C C . MET A 1 74 ? 12.702 -1.745 -15.203 1.00 84.81 74 MET A C 1
ATOM 614 O O . MET A 1 74 ? 12.795 -0.517 -15.187 1.00 84.81 74 MET A O 1
ATOM 618 N N . ARG A 1 75 ? 13.007 -2.441 -16.306 1.00 83.44 75 ARG A N 1
ATOM 619 C CA . ARG A 1 75 ? 13.468 -1.821 -17.562 1.00 83.44 75 ARG A CA 1
ATOM 620 C C . ARG A 1 75 ? 12.326 -1.273 -18.423 1.00 83.44 75 ARG A C 1
ATOM 622 O O . ARG A 1 75 ? 12.573 -0.406 -19.265 1.00 83.44 75 ARG A O 1
ATOM 629 N N . ARG A 1 76 ? 11.084 -1.723 -18.214 1.00 80.56 76 ARG A N 1
ATOM 630 C CA . ARG A 1 76 ? 9.896 -1.312 -18.984 1.00 80.56 76 ARG A CA 1
ATOM 631 C C . ARG A 1 76 ? 9.658 0.208 -19.037 1.00 80.56 76 ARG A C 1
ATOM 633 O O . ARG A 1 76 ? 9.458 0.730 -20.134 1.00 80.56 76 ARG A O 1
ATOM 640 N N . PRO A 1 77 ? 9.715 0.987 -17.939 1.00 79.81 77 PRO A N 1
ATOM 641 C CA . PRO A 1 77 ? 9.524 2.439 -18.030 1.00 79.81 77 PRO A CA 1
ATOM 642 C C . PRO A 1 77 ? 10.595 3.120 -18.895 1.00 79.81 77 PRO A C 1
ATOM 644 O O . PRO A 1 77 ? 10.282 4.031 -19.668 1.00 79.81 77 PRO A O 1
ATOM 647 N N . ALA A 1 78 ? 11.848 2.658 -18.828 1.00 76.75 78 ALA A N 1
ATOM 648 C CA . ALA A 1 78 ? 12.927 3.161 -19.674 1.00 76.75 78 ALA A CA 1
ATOM 649 C C . ALA A 1 78 ? 12.717 2.781 -21.152 1.00 76.75 78 ALA A C 1
ATOM 651 O O . ALA A 1 78 ? 12.902 3.628 -22.034 1.00 76.75 78 ALA A O 1
ATOM 652 N N . SER A 1 79 ? 12.261 1.554 -21.432 1.00 74.44 79 SER A N 1
ATOM 653 C CA . SER A 1 79 ? 11.952 1.100 -22.794 1.00 74.44 79 SER A CA 1
ATOM 654 C C . SER A 1 79 ? 10.737 1.815 -23.402 1.00 74.44 79 SER A C 1
ATOM 656 O O . SER A 1 79 ? 10.704 2.039 -24.612 1.00 74.44 79 SER A O 1
ATOM 658 N N . LEU A 1 80 ? 9.779 2.263 -22.588 1.00 77.44 80 LEU A N 1
ATOM 659 C CA . LEU A 1 80 ? 8.631 3.055 -23.039 1.00 77.44 80 LEU A CA 1
ATOM 660 C C . LEU A 1 80 ? 8.974 4.537 -23.257 1.00 77.44 80 LEU A C 1
ATOM 662 O O . LEU A 1 80 ? 8.489 5.152 -24.216 1.00 77.44 80 LEU A O 1
ATOM 666 N N . ARG A 1 81 ? 9.808 5.124 -22.386 1.00 78.12 81 ARG A N 1
ATOM 667 C CA . ARG A 1 81 ? 10.209 6.541 -22.468 1.00 78.12 81 ARG A CA 1
ATOM 668 C C . ARG A 1 81 ? 11.270 6.799 -23.542 1.00 78.12 81 ARG A C 1
ATOM 670 O O . ARG A 1 81 ? 11.233 7.864 -24.164 1.00 78.12 81 ARG A O 1
ATOM 677 N N . GLN A 1 82 ? 12.182 5.849 -23.788 1.00 80.31 82 GLN A N 1
ATOM 678 C CA . GLN A 1 82 ? 13.295 5.975 -24.746 1.00 80.31 82 GLN A CA 1
ATOM 679 C C . GLN A 1 82 ? 14.066 7.304 -24.575 1.00 80.31 82 GLN A C 1
ATOM 681 O O . GLN A 1 82 ? 14.333 8.019 -25.545 1.00 80.31 82 GLN A O 1
ATOM 686 N N . SER A 1 83 ? 14.376 7.670 -23.324 1.00 75.88 83 SER A N 1
ATOM 687 C CA . SER A 1 83 ? 14.987 8.959 -22.962 1.00 75.88 83 SER A CA 1
ATOM 688 C C . SER A 1 83 ? 16.344 9.179 -23.637 1.00 75.88 83 SER A C 1
ATOM 690 O O . SER A 1 83 ? 16.579 10.263 -24.164 1.00 75.88 83 SER A O 1
ATOM 692 N N . GLY A 1 84 ? 17.187 8.144 -23.719 1.00 76.44 84 GLY A N 1
ATOM 693 C CA . GLY A 1 84 ? 18.497 8.223 -24.377 1.00 76.44 84 GLY A CA 1
ATOM 694 C C . GLY A 1 84 ? 18.413 8.594 -25.862 1.00 76.44 84 GLY A C 1
ATOM 695 O O . GLY A 1 84 ? 19.095 9.511 -26.307 1.00 76.44 84 GLY A O 1
ATOM 696 N N . LEU A 1 85 ? 17.507 7.965 -26.624 1.00 77.56 85 LEU A N 1
ATOM 697 C CA . LEU A 1 85 ? 17.304 8.291 -28.045 1.00 77.56 85 LEU A CA 1
ATOM 698 C C . LEU A 1 85 ? 16.719 9.695 -28.245 1.00 77.56 85 LEU A C 1
ATOM 700 O O . LEU A 1 85 ? 17.031 10.353 -29.235 1.00 77.56 85 LEU A O 1
ATOM 704 N N . LYS A 1 86 ? 15.884 10.173 -27.310 1.00 77.50 86 LYS A N 1
ATOM 705 C CA . LYS A 1 86 ? 15.377 11.553 -27.331 1.00 77.50 86 LYS A CA 1
ATOM 706 C C . LYS A 1 86 ? 16.529 12.550 -27.177 1.00 77.50 86 LYS A C 1
ATOM 708 O O . LYS A 1 86 ? 16.640 13.454 -28.001 1.00 77.50 86 LYS A O 1
ATOM 713 N N . VAL A 1 87 ? 17.381 12.370 -26.168 1.00 81.38 87 VAL A N 1
ATOM 714 C CA . VAL A 1 87 ? 18.536 13.250 -25.928 1.00 81.38 87 VAL A CA 1
ATOM 715 C C . VAL A 1 87 ? 19.496 13.212 -27.118 1.00 81.38 87 VAL A C 1
ATOM 717 O O . VAL A 1 87 ? 19.830 14.267 -27.644 1.00 81.38 87 VAL A O 1
ATOM 720 N N . ALA A 1 88 ? 19.839 12.023 -27.623 1.00 81.06 88 ALA A N 1
ATOM 721 C CA . ALA A 1 88 ? 20.712 11.876 -28.788 1.00 81.06 88 ALA A CA 1
ATOM 722 C C . ALA A 1 88 ? 20.159 12.591 -30.036 1.00 81.06 88 ALA A C 1
ATOM 724 O O . ALA A 1 88 ? 20.907 13.267 -30.736 1.00 81.06 88 ALA A O 1
ATOM 725 N N . SER A 1 89 ? 18.843 12.510 -30.289 1.00 80.56 89 SER A N 1
ATOM 726 C CA . SER A 1 89 ? 18.227 13.242 -31.405 1.00 80.56 89 SER A CA 1
ATOM 727 C C . SER A 1 89 ? 18.322 14.761 -31.231 1.00 80.56 89 SER A C 1
ATOM 729 O O . SER A 1 89 ? 18.662 15.450 -32.186 1.00 80.56 89 SER A O 1
ATOM 731 N N . ILE A 1 90 ? 18.093 15.282 -30.018 1.00 83.69 90 ILE A N 1
ATOM 732 C CA . ILE A 1 90 ? 18.192 16.722 -29.728 1.00 83.69 90 ILE A CA 1
ATOM 733 C C . ILE A 1 90 ? 19.623 17.210 -29.935 1.00 83.69 90 ILE A C 1
ATOM 735 O O . ILE A 1 90 ? 19.819 18.229 -30.584 1.00 83.69 90 ILE A O 1
ATOM 739 N N . VAL A 1 91 ? 20.614 16.469 -29.433 1.00 88.12 91 VAL A N 1
ATOM 740 C CA . VAL A 1 91 ? 22.031 16.804 -29.622 1.00 88.12 91 VAL A CA 1
ATOM 741 C C . VAL A 1 91 ? 22.382 16.823 -31.110 1.00 88.12 91 VAL A C 1
ATOM 743 O O . VAL A 1 91 ? 22.993 17.778 -31.573 1.00 88.12 91 VAL A O 1
ATOM 746 N N . SER A 1 92 ? 21.923 15.833 -31.883 1.00 83.31 92 SER A N 1
ATOM 747 C CA . SER A 1 92 ? 22.145 15.790 -33.335 1.00 83.31 92 SER A CA 1
ATOM 748 C C . SER A 1 92 ? 21.553 17.011 -34.050 1.00 83.31 92 SER A C 1
ATOM 750 O O . SER A 1 92 ? 22.216 17.610 -34.894 1.00 83.31 92 SER A O 1
ATOM 752 N N . PHE A 1 93 ? 20.334 17.430 -33.689 1.00 84.19 93 PHE A N 1
ATOM 753 C CA . PHE A 1 93 ? 19.722 18.637 -34.254 1.00 84.19 93 PHE A CA 1
ATOM 754 C C . PHE A 1 93 ? 20.388 19.929 -33.780 1.00 84.19 93 PHE A C 1
ATOM 756 O O . PHE A 1 93 ? 20.508 20.856 -34.571 1.00 84.19 93 PHE A O 1
ATOM 763 N N . ALA A 1 94 ? 20.844 19.999 -32.529 1.00 87.19 94 ALA A N 1
ATOM 764 C CA . ALA A 1 94 ? 21.573 21.156 -32.015 1.00 87.19 94 ALA A CA 1
ATOM 765 C C . ALA A 1 94 ? 22.894 21.351 -32.772 1.00 87.19 94 ALA A C 1
ATOM 767 O O . ALA A 1 94 ? 23.198 22.459 -33.208 1.00 87.19 94 ALA A O 1
ATOM 768 N N . VAL A 1 95 ? 23.632 20.263 -33.011 1.00 85.06 95 VAL A N 1
ATOM 769 C CA . VAL A 1 95 ? 24.857 20.281 -33.819 1.00 85.06 95 VAL A CA 1
ATOM 770 C C . VAL A 1 95 ? 24.550 20.674 -35.268 1.00 85.06 95 VAL A C 1
ATOM 772 O O . VAL A 1 95 ? 25.206 21.563 -35.803 1.00 85.06 95 VAL A O 1
ATOM 775 N N . ALA A 1 96 ? 23.513 20.100 -35.888 1.00 82.44 96 ALA A N 1
ATOM 776 C CA . ALA A 1 96 ? 23.082 20.500 -37.232 1.00 82.44 96 ALA A CA 1
ATOM 777 C C . ALA A 1 96 ? 22.686 21.988 -37.305 1.00 82.44 96 ALA A C 1
ATOM 779 O O . ALA A 1 96 ? 23.002 22.663 -38.282 1.00 82.44 96 ALA A O 1
ATOM 780 N N . GLY A 1 97 ? 22.036 22.513 -36.263 1.00 80.00 97 GLY A N 1
ATOM 781 C CA . GLY A 1 97 ? 21.676 23.925 -36.138 1.00 80.00 97 GLY A CA 1
ATOM 782 C C . GLY A 1 97 ? 22.892 24.850 -36.071 1.00 80.00 97 GLY A C 1
ATOM 783 O O . GLY A 1 97 ? 22.884 25.900 -36.706 1.00 80.00 97 GLY A O 1
ATOM 784 N N . LEU A 1 98 ? 23.963 24.448 -35.380 1.00 85.69 98 LEU A N 1
ATOM 785 C CA . LEU A 1 98 ? 25.223 25.202 -35.363 1.00 85.69 98 LEU A CA 1
ATOM 786 C C . LEU A 1 98 ? 25.867 25.254 -36.754 1.00 85.69 98 LEU A C 1
ATOM 788 O O . LEU A 1 98 ? 26.306 26.320 -37.179 1.00 85.69 98 LEU A O 1
ATOM 792 N N . PHE A 1 99 ? 25.854 24.142 -37.495 1.00 81.62 99 PHE A N 1
ATOM 793 C CA . PHE A 1 99 ? 26.312 24.135 -38.889 1.00 81.62 99 PHE A CA 1
ATOM 794 C C . PHE A 1 99 ? 25.411 24.983 -39.804 1.00 81.62 99 PHE A C 1
ATOM 796 O O . PHE A 1 99 ? 25.930 25.687 -40.664 1.00 81.62 99 PHE A O 1
ATOM 803 N N . MET A 1 100 ? 24.085 24.983 -39.596 1.00 80.56 100 MET A N 1
ATOM 804 C CA . MET A 1 100 ? 23.157 25.858 -40.334 1.00 80.56 100 MET A CA 1
ATOM 805 C C . MET A 1 100 ? 23.463 27.336 -40.075 1.00 80.56 100 MET A C 1
ATOM 807 O O . MET A 1 100 ? 23.466 28.125 -41.013 1.00 80.56 100 MET A O 1
ATOM 811 N N . LEU A 1 101 ? 23.726 27.720 -38.820 1.00 81.75 101 LEU A N 1
ATOM 812 C CA . LEU A 1 101 ? 24.080 29.097 -38.463 1.00 81.75 101 LEU A CA 1
ATOM 813 C C . LEU A 1 101 ? 25.414 29.521 -39.085 1.00 81.75 101 LEU A C 1
ATOM 815 O O . LEU A 1 101 ? 25.511 30.637 -39.587 1.00 81.75 101 LEU A O 1
ATOM 819 N N . GLY A 1 102 ? 26.411 28.631 -39.103 1.00 78.50 102 GLY A N 1
ATOM 820 C CA . GLY A 1 102 ? 27.679 28.869 -39.799 1.00 78.50 102 GLY A CA 1
ATOM 821 C C . GLY A 1 102 ? 27.478 29.122 -41.294 1.00 78.50 102 GLY A C 1
ATOM 822 O O . GLY A 1 102 ? 27.993 30.105 -41.825 1.00 78.50 102 GLY A O 1
ATOM 823 N N . LEU A 1 103 ? 26.650 28.298 -41.942 1.00 76.62 103 LEU A N 1
ATOM 824 C CA . LEU A 1 103 ? 26.365 28.402 -43.373 1.00 76.62 103 LEU A CA 1
ATOM 825 C C . LEU A 1 103 ? 25.559 29.669 -43.696 1.00 76.62 103 LEU A C 1
ATOM 827 O O . LEU A 1 103 ? 25.856 30.360 -44.666 1.00 76.62 103 LEU A O 1
ATOM 831 N N . LEU A 1 104 ? 24.588 30.034 -42.851 1.00 78.31 104 LEU A N 1
ATOM 832 C CA . LEU A 1 104 ? 23.858 31.302 -42.961 1.00 78.31 104 LEU A CA 1
ATOM 833 C C . LEU A 1 104 ? 24.775 32.514 -42.768 1.00 78.31 104 LEU A C 1
ATOM 835 O O . LEU A 1 104 ? 24.628 33.491 -43.492 1.00 78.31 104 LEU A O 1
ATOM 839 N N . GLY A 1 105 ? 25.730 32.453 -41.836 1.00 75.62 105 GLY A N 1
ATOM 840 C CA . GLY A 1 105 ? 26.728 33.505 -41.643 1.00 75.62 105 GLY A CA 1
ATOM 841 C C . GLY A 1 105 ? 27.627 33.689 -42.868 1.00 75.62 105 GLY A C 1
ATOM 842 O O . GLY A 1 105 ? 27.887 34.821 -43.267 1.00 75.62 105 GLY A O 1
ATOM 843 N N . GLN A 1 106 ? 28.037 32.591 -43.510 1.00 72.19 106 GLN A N 1
ATOM 844 C CA . GLN A 1 106 ? 28.795 32.629 -44.766 1.00 72.19 106 GLN A CA 1
ATOM 845 C C . GLN A 1 106 ? 27.968 33.193 -45.928 1.00 72.19 106 GLN A C 1
ATOM 847 O O . GLN A 1 106 ? 28.444 34.073 -46.639 1.00 72.19 106 GLN A O 1
ATOM 852 N N . LEU A 1 107 ? 26.718 32.746 -46.096 1.00 71.25 107 LEU A N 1
ATOM 853 C CA . LEU A 1 107 ? 25.808 33.284 -47.115 1.00 71.25 107 LEU A CA 1
ATOM 854 C C . LEU A 1 107 ? 25.506 34.771 -46.893 1.00 71.25 107 LEU A C 1
ATOM 856 O O . LEU A 1 107 ? 25.449 35.537 -47.850 1.00 71.25 107 LEU A O 1
ATOM 860 N N . PHE A 1 108 ? 25.343 35.190 -45.637 1.00 68.50 108 PHE A N 1
ATOM 861 C CA . PHE A 1 108 ? 25.159 36.594 -45.291 1.00 68.50 108 PHE A CA 1
ATOM 862 C C . PHE A 1 108 ? 26.409 37.415 -45.627 1.00 68.50 108 PHE A C 1
ATOM 864 O O . PHE A 1 108 ? 26.288 38.448 -46.279 1.00 68.50 108 PHE A O 1
ATOM 871 N N . ALA A 1 109 ? 27.604 36.937 -45.264 1.00 65.31 109 ALA A N 1
ATOM 872 C CA . ALA A 1 109 ? 28.860 37.596 -45.617 1.00 65.31 109 ALA A CA 1
ATOM 873 C C . ALA A 1 109 ? 29.011 37.757 -47.139 1.00 65.31 109 ALA A C 1
ATOM 875 O O . ALA A 1 109 ? 29.293 38.863 -47.590 1.00 65.31 109 ALA A O 1
ATOM 876 N N . LEU A 1 110 ? 28.714 36.703 -47.913 1.00 63.09 110 LEU A N 1
ATOM 877 C CA . LEU A 1 110 ? 28.687 36.742 -49.381 1.00 63.09 110 LEU A CA 1
ATOM 878 C C . LEU A 1 110 ? 27.698 37.794 -49.915 1.00 63.09 110 LEU A C 1
ATOM 880 O O . LEU A 1 110 ? 28.036 38.569 -50.806 1.00 63.09 110 LEU A O 1
ATOM 884 N N . SER A 1 111 ? 26.495 37.876 -49.338 1.00 61.78 111 SER A N 1
ATOM 885 C CA . SER A 1 111 ? 25.490 38.862 -49.758 1.00 61.78 111 SER A CA 1
ATOM 886 C C . SER A 1 111 ? 25.882 40.308 -49.428 1.00 61.78 111 SER A C 1
ATOM 888 O O . SER A 1 111 ? 25.547 41.221 -50.178 1.00 61.78 111 SER A O 1
ATOM 890 N N . VAL A 1 112 ? 26.616 40.533 -48.332 1.00 59.72 112 VAL A N 1
ATOM 891 C CA . VAL A 1 112 ? 27.115 41.863 -47.950 1.00 59.72 112 VAL A CA 1
ATOM 892 C C . VAL A 1 112 ? 28.296 42.276 -48.829 1.00 59.72 112 VAL A C 1
ATOM 894 O O . VAL A 1 112 ? 28.370 43.443 -49.206 1.00 59.72 112 VAL A O 1
ATOM 897 N N . THR A 1 113 ? 29.172 41.342 -49.220 1.00 55.66 113 THR A N 1
ATOM 898 C CA . THR A 1 113 ? 30.261 41.628 -50.170 1.00 55.66 113 THR A CA 1
ATOM 899 C C . THR A 1 113 ? 29.750 41.971 -51.570 1.00 55.66 113 THR A C 1
ATOM 901 O O . THR A 1 113 ? 30.286 42.890 -52.178 1.00 55.66 113 THR A O 1
ATOM 904 N N . ASP A 1 114 ? 28.668 41.341 -52.044 1.00 49.53 114 ASP A N 1
ATOM 905 C CA . ASP A 1 114 ? 28.016 41.714 -53.317 1.00 49.53 114 ASP A CA 1
ATOM 906 C C . ASP A 1 114 ? 27.262 43.057 -53.243 1.00 49.53 114 ASP A C 1
ATOM 908 O O . ASP A 1 114 ? 26.957 43.668 -54.267 1.00 49.53 114 ASP A O 1
ATOM 912 N N . SER A 1 115 ? 26.945 43.531 -52.033 1.00 44.50 115 SER A N 1
ATOM 913 C CA . SER A 1 115 ? 26.188 44.769 -51.806 1.00 44.50 115 SER A CA 1
ATOM 914 C C . SER A 1 115 ? 27.068 46.002 -51.604 1.00 44.50 115 SER A C 1
ATOM 916 O O . SER A 1 115 ? 26.526 47.091 -51.411 1.00 44.50 115 SER A O 1
ATOM 918 N N . ALA A 1 116 ? 28.398 45.871 -51.607 1.00 40.56 116 ALA A N 1
ATOM 919 C CA . ALA A 1 116 ? 29.274 47.033 -51.601 1.00 40.56 116 ALA A CA 1
ATOM 920 C C . ALA A 1 116 ? 29.227 47.664 -53.003 1.00 40.56 116 ALA A C 1
ATOM 922 O O . ALA A 1 116 ? 29.749 47.069 -53.948 1.00 40.56 116 ALA A O 1
ATOM 923 N N . PRO A 1 117 ? 28.600 48.843 -53.196 1.00 41.12 117 PRO A N 1
ATOM 924 C CA . PRO A 1 117 ? 28.729 49.528 -54.468 1.00 41.12 117 PRO A CA 1
ATOM 925 C C . PRO A 1 117 ? 30.220 49.784 -54.692 1.00 41.12 117 PRO A C 1
ATOM 927 O O . PRO A 1 117 ? 30.897 50.301 -53.804 1.00 41.12 117 PRO A O 1
ATOM 930 N N . ALA A 1 118 ? 30.723 49.413 -55.869 1.00 48.16 118 ALA A N 1
ATOM 931 C CA . ALA A 1 118 ? 32.041 49.793 -56.355 1.00 48.16 118 ALA A CA 1
ATOM 932 C C . ALA A 1 118 ? 32.099 51.322 -56.515 1.00 48.16 118 ALA A C 1
ATOM 934 O O . ALA A 1 118 ? 32.049 51.870 -57.613 1.00 48.16 118 ALA A O 1
ATOM 935 N N . THR A 1 119 ? 32.141 52.051 -55.404 1.00 41.72 119 THR A N 1
ATOM 936 C CA . THR A 1 119 ? 32.391 53.484 -55.386 1.00 41.72 119 THR A CA 1
ATOM 937 C C . THR A 1 119 ? 33.899 53.684 -55.443 1.00 41.72 119 THR A C 1
ATOM 939 O O . THR A 1 119 ? 34.546 53.879 -54.421 1.00 41.72 119 THR A O 1
ATOM 942 N N . GLY A 1 120 ? 34.451 53.583 -56.656 1.00 46.53 120 GLY A N 1
ATOM 943 C CA . GLY A 1 120 ? 35.745 54.166 -57.037 1.00 46.53 120 GLY A CA 1
ATOM 944 C C . GLY A 1 120 ? 37.015 53.582 -56.405 1.00 46.53 120 GLY A C 1
ATOM 945 O O . GLY A 1 120 ? 37.998 54.309 -56.301 1.00 46.53 120 GLY A O 1
ATOM 946 N N . GLY A 1 121 ? 37.010 52.323 -55.958 1.00 52.50 121 GLY A N 1
ATOM 947 C CA . GLY A 1 121 ? 38.180 51.672 -55.354 1.00 52.50 121 GLY A CA 1
ATOM 948 C C . GLY A 1 121 ? 39.119 51.017 -56.375 1.00 52.50 121 GLY A C 1
ATOM 949 O O . GLY A 1 121 ? 38.649 50.373 -57.308 1.00 52.50 121 GLY A O 1
ATOM 950 N N . PHE A 1 122 ? 40.428 51.170 -56.152 1.00 59.91 122 PHE A N 1
ATOM 951 C CA . PHE A 1 122 ? 41.539 50.506 -56.853 1.00 59.91 122 PHE A CA 1
ATOM 952 C C . PHE A 1 122 ? 41.319 48.980 -56.889 1.00 59.91 122 PHE A C 1
ATOM 954 O O . PHE A 1 122 ? 41.162 48.363 -55.833 1.00 59.91 122 PHE A O 1
ATOM 961 N N . THR A 1 123 ? 41.254 48.365 -58.072 1.00 69.69 123 THR A N 1
ATOM 962 C CA . THR A 1 123 ? 40.981 46.919 -58.208 1.00 69.69 123 THR A CA 1
ATOM 963 C C . THR A 1 123 ? 42.227 46.066 -57.934 1.00 69.69 123 THR A C 1
ATOM 965 O O . THR A 1 123 ? 43.352 46.554 -58.005 1.00 69.69 123 THR A O 1
ATOM 968 N N . TYR A 1 124 ? 42.058 44.772 -57.623 1.00 68.00 124 TYR A N 1
ATOM 969 C CA . TYR A 1 124 ? 43.191 43.862 -57.371 1.00 68.00 124 TYR A CA 1
ATOM 970 C C . TYR A 1 124 ? 44.131 43.748 -58.582 1.00 68.00 124 TYR A C 1
ATOM 972 O O . TYR A 1 124 ? 45.349 43.777 -58.425 1.00 68.00 124 TYR A O 1
ATOM 980 N N . GLU A 1 125 ? 43.573 43.700 -59.795 1.00 68.94 125 GLU A N 1
ATOM 981 C CA . GLU A 1 125 ? 44.357 43.673 -61.035 1.00 68.94 125 GLU A CA 1
ATOM 982 C C . GLU A 1 125 ? 45.117 44.994 -61.258 1.00 68.94 125 GLU A C 1
ATOM 984 O O . GLU A 1 125 ? 46.290 44.966 -61.626 1.00 68.94 125 GLU A O 1
ATOM 989 N N . GLU A 1 126 ? 44.507 46.147 -60.952 1.00 73.56 126 GLU A N 1
ATOM 990 C CA . GLU A 1 126 ? 45.184 47.457 -60.979 1.00 73.56 126 GLU A CA 1
ATOM 991 C C . GLU A 1 126 ? 46.267 47.582 -59.893 1.00 73.56 126 GLU A C 1
ATOM 993 O O . GLU A 1 126 ? 47.309 48.198 -60.126 1.00 73.56 126 GLU A O 1
ATOM 998 N N . CYS A 1 127 ? 46.064 46.964 -58.726 1.00 71.94 127 CYS A N 1
ATOM 999 C CA . CYS A 1 127 ? 47.047 46.904 -57.644 1.00 71.94 127 CYS A CA 1
ATOM 1000 C C . CYS A 1 127 ? 48.282 46.105 -58.049 1.00 71.94 127 CYS A C 1
ATOM 1002 O O . CYS A 1 127 ? 49.396 46.606 -57.914 1.00 71.94 127 CYS A O 1
ATOM 1004 N N . LEU A 1 128 ? 48.089 44.914 -58.623 1.00 75.38 128 LEU A N 1
ATOM 1005 C CA . LEU A 1 128 ? 49.189 44.101 -59.142 1.00 75.38 128 LEU A CA 1
ATOM 1006 C C . LEU A 1 128 ? 49.921 44.798 -60.295 1.00 75.38 128 LEU A C 1
ATOM 1008 O O . LEU A 1 128 ? 51.148 44.786 -60.327 1.00 75.38 128 LEU A O 1
ATOM 1012 N N . ALA A 1 129 ? 49.194 45.465 -61.197 1.00 75.56 129 ALA A N 1
ATOM 1013 C CA . ALA A 1 129 ? 49.800 46.208 -62.303 1.00 75.56 129 ALA A CA 1
ATOM 1014 C C . ALA A 1 129 ? 50.640 47.407 -61.823 1.00 75.56 129 ALA A C 1
ATOM 1016 O O . ALA A 1 129 ? 51.670 47.717 -62.414 1.00 75.56 129 ALA A O 1
ATOM 1017 N N . THR A 1 130 ? 50.222 48.062 -60.736 1.00 74.88 130 THR A N 1
ATOM 1018 C CA . THR A 1 130 ? 50.968 49.168 -60.112 1.00 74.88 130 THR A CA 1
ATOM 1019 C C . THR A 1 130 ? 52.145 48.654 -59.276 1.00 74.88 130 THR A C 1
ATOM 1021 O O . THR A 1 130 ? 53.151 49.346 -59.141 1.00 74.88 130 THR A O 1
ATOM 1024 N N . LEU A 1 131 ? 52.063 47.431 -58.738 1.00 76.19 131 LEU A N 1
ATOM 1025 C CA . LEU A 1 131 ? 53.169 46.769 -58.038 1.00 76.19 131 LEU A CA 1
ATOM 1026 C C . LEU A 1 131 ? 54.379 46.527 -58.957 1.00 76.19 131 LEU A C 1
ATOM 1028 O O . LEU A 1 131 ? 55.515 46.612 -58.500 1.00 76.19 131 LEU A O 1
ATOM 1032 N N . ASP A 1 132 ? 54.121 46.281 -60.243 1.00 70.88 132 ASP A N 1
ATOM 1033 C CA . ASP A 1 132 ? 55.130 45.987 -61.270 1.00 70.88 132 ASP A CA 1
ATOM 1034 C C . ASP A 1 132 ? 55.727 47.255 -61.935 1.00 70.88 132 ASP A C 1
ATOM 1036 O O . ASP A 1 132 ? 56.649 47.164 -62.750 1.00 70.88 132 ASP A O 1
ATOM 1040 N N . ASP A 1 133 ? 55.231 48.456 -61.598 1.00 74.62 133 ASP A N 1
ATOM 1041 C CA . ASP A 1 133 ? 55.749 49.732 -62.115 1.00 74.62 133 ASP A CA 1
ATOM 1042 C C . ASP A 1 133 ? 57.033 50.160 -61.363 1.00 74.62 133 ASP A C 1
ATOM 1044 O O . ASP A 1 133 ? 57.014 50.311 -60.137 1.00 74.62 133 ASP A O 1
ATOM 1048 N N . PRO A 1 134 ? 58.157 50.435 -62.060 1.00 64.38 134 PRO A N 1
ATOM 1049 C CA . PRO A 1 134 ? 59.420 50.846 -61.437 1.00 64.38 134 PRO A CA 1
ATOM 1050 C C . PRO A 1 134 ? 59.359 52.197 -60.699 1.00 64.38 134 PRO A C 1
ATOM 1052 O O . PRO A 1 134 ? 60.316 52.559 -60.012 1.00 64.38 134 PRO A O 1
ATOM 1055 N N . SER A 1 135 ? 58.272 52.961 -60.846 1.00 66.38 135 SER A N 1
ATOM 1056 C CA . SER A 1 135 ? 58.016 54.216 -60.128 1.00 66.38 135 SER A CA 1
ATOM 1057 C C . SER A 1 135 ? 57.210 54.051 -58.832 1.00 66.38 135 SER A C 1
ATOM 1059 O O . SER A 1 135 ? 56.998 55.030 -58.109 1.00 66.38 135 SER A O 1
ATOM 1061 N N . ASN A 1 136 ? 56.789 52.829 -58.498 1.00 65.69 136 ASN A N 1
ATOM 1062 C CA . ASN A 1 136 ? 56.030 52.555 -57.288 1.00 65.69 136 ASN A CA 1
ATOM 1063 C C . ASN A 1 136 ? 56.933 52.551 -56.042 1.00 65.69 136 ASN A C 1
ATOM 1065 O O . ASN A 1 136 ? 57.894 51.793 -55.937 1.00 65.69 136 ASN A O 1
ATOM 1069 N N . ALA A 1 137 ? 56.605 53.410 -55.077 1.00 60.94 137 ALA A N 1
ATOM 1070 C CA . ALA A 1 137 ? 57.331 53.550 -53.813 1.00 60.94 137 ALA A CA 1
ATOM 1071 C C . ALA A 1 137 ? 56.442 53.351 -52.572 1.00 60.94 137 ALA A C 1
ATOM 1073 O O . ALA A 1 137 ? 56.911 53.554 -51.452 1.00 60.94 137 ALA A O 1
ATOM 1074 N N . LEU A 1 138 ? 55.156 53.024 -52.757 1.00 60.78 138 LEU A N 1
ATOM 1075 C CA . LEU A 1 138 ? 54.140 53.126 -51.701 1.00 60.78 138 LEU A CA 1
ATOM 1076 C C . LEU A 1 138 ? 53.337 51.845 -51.467 1.00 60.78 138 LEU A C 1
ATOM 1078 O O . LEU A 1 138 ? 52.870 51.662 -50.347 1.00 60.78 138 LEU A O 1
ATOM 1082 N N . LEU A 1 139 ? 53.165 50.980 -52.470 1.00 71.38 139 LEU A N 1
ATOM 1083 C CA . LEU A 1 139 ? 52.414 49.731 -52.311 1.00 71.38 139 LEU A CA 1
ATOM 1084 C C . LEU A 1 139 ? 53.353 48.542 -52.115 1.00 71.38 139 LEU A C 1
ATOM 1086 O O . LEU A 1 139 ? 54.302 48.362 -52.877 1.00 71.38 139 LEU A O 1
ATOM 1090 N N . SER A 1 140 ? 53.059 47.714 -51.115 1.00 71.56 140 SER A N 1
ATOM 1091 C CA . SER A 1 140 ? 53.698 46.418 -50.905 1.00 71.56 140 SER A CA 1
ATOM 1092 C C . SER A 1 140 ? 52.803 45.274 -51.386 1.00 71.56 140 SER A C 1
ATOM 1094 O O . SER A 1 140 ? 51.588 45.416 -51.507 1.00 71.56 140 SER A O 1
ATOM 1096 N N . GLU A 1 141 ? 53.394 44.105 -51.628 1.00 68.25 141 GLU A N 1
ATOM 1097 C CA . GLU A 1 141 ? 52.662 42.895 -52.034 1.00 68.25 141 GLU A CA 1
ATOM 1098 C C . GLU A 1 141 ? 51.559 42.521 -51.020 1.00 68.25 141 GLU A C 1
ATOM 1100 O O . GLU A 1 141 ? 50.467 42.099 -51.400 1.00 68.25 141 GLU A O 1
ATOM 1105 N N . ALA A 1 142 ? 51.791 42.796 -49.730 1.00 64.31 142 ALA A N 1
ATOM 1106 C CA . ALA A 1 142 ? 50.814 42.595 -48.662 1.00 64.31 142 ALA A CA 1
ATOM 1107 C C . ALA A 1 142 ? 49.591 43.528 -48.764 1.00 64.31 142 ALA A C 1
ATOM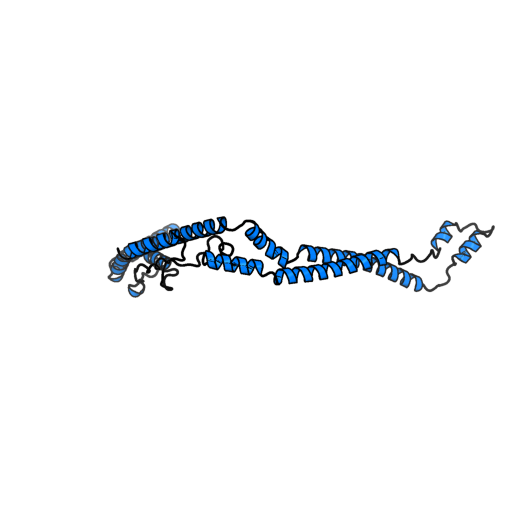 1109 O O . ALA A 1 142 ? 48.498 43.143 -48.345 1.00 64.31 142 ALA A O 1
ATOM 1110 N N . ASP A 1 143 ? 49.751 44.726 -49.338 1.00 67.19 143 ASP A N 1
ATOM 1111 C CA . ASP A 1 143 ? 48.651 45.676 -49.535 1.00 67.19 143 ASP A CA 1
ATOM 1112 C C . ASP A 1 143 ? 47.719 45.221 -50.669 1.00 67.19 143 ASP A C 1
ATOM 1114 O O . ASP A 1 143 ? 46.502 45.376 -50.565 1.00 67.19 143 ASP A O 1
ATOM 1118 N N . CYS A 1 144 ? 48.261 44.585 -51.716 1.00 66.75 144 CYS A N 1
ATOM 1119 C CA . CYS A 1 144 ? 47.446 43.980 -52.771 1.00 66.75 144 CYS A CA 1
ATOM 1120 C C . CYS A 1 144 ? 46.778 42.676 -52.310 1.00 66.75 144 CYS A C 1
ATOM 1122 O O . CYS A 1 144 ? 45.625 42.427 -52.659 1.00 66.75 144 CYS A O 1
ATOM 1124 N N . GLU A 1 145 ? 47.435 41.872 -51.468 1.00 67.25 145 GLU A N 1
ATOM 1125 C CA . GLU A 1 145 ? 46.835 40.662 -50.883 1.00 67.25 145 GLU A CA 1
ATOM 1126 C C . GLU A 1 145 ? 45.596 40.985 -50.022 1.00 67.25 145 GLU A C 1
ATOM 1128 O O . GLU A 1 145 ? 44.637 40.216 -49.988 1.00 67.25 145 GLU A O 1
ATOM 1133 N N . ALA A 1 146 ? 45.566 42.154 -49.371 1.00 60.50 146 ALA A N 1
ATOM 1134 C CA . ALA A 1 146 ? 44.441 42.593 -48.541 1.00 60.50 146 ALA A CA 1
ATOM 1135 C C . ALA A 1 146 ? 43.147 42.871 -49.334 1.00 60.50 146 ALA A C 1
ATOM 1137 O O . ALA A 1 146 ? 42.056 42.822 -48.761 1.00 60.50 146 ALA A O 1
ATOM 1138 N N . ILE A 1 147 ? 43.259 43.146 -50.638 1.00 60.00 147 ILE A N 1
ATOM 1139 C CA . ILE A 1 147 ? 42.128 43.355 -51.557 1.00 60.00 147 ILE A CA 1
ATOM 1140 C C . ILE A 1 147 ? 41.966 42.206 -52.562 1.00 60.00 147 ILE A C 1
ATOM 1142 O O . ILE A 1 147 ? 41.142 42.304 -53.472 1.00 60.00 147 ILE A O 1
ATOM 1146 N N . ASN A 1 148 ? 42.732 41.120 -52.401 1.00 64.31 148 ASN A N 1
ATOM 1147 C CA . ASN A 1 148 ? 42.629 39.921 -53.221 1.00 64.31 148 ASN A CA 1
ATOM 1148 C C . ASN A 1 148 ? 41.218 39.324 -53.073 1.00 64.31 148 ASN A C 1
ATOM 1150 O O . ASN A 1 148 ? 40.845 38.911 -51.966 1.00 64.31 148 ASN A O 1
ATOM 1154 N N . PRO A 1 149 ? 40.418 39.232 -54.153 1.00 57.72 149 PRO A N 1
ATOM 1155 C CA . PRO A 1 149 ? 39.179 38.474 -54.150 1.00 57.72 149 PRO A CA 1
ATOM 1156 C C . PRO A 1 149 ? 39.542 36.986 -54.201 1.00 57.72 149 PRO A C 1
ATOM 1158 O O . PRO A 1 149 ? 39.324 36.307 -55.205 1.00 57.72 149 PRO A O 1
ATOM 1161 N N . GLY A 1 150 ? 40.160 36.477 -53.131 1.00 55.75 150 GLY A N 1
ATOM 1162 C CA . GLY A 1 150 ? 40.530 35.073 -53.013 1.00 55.75 150 GLY A CA 1
ATOM 1163 C C . GLY A 1 150 ? 39.325 34.175 -53.319 1.00 55.75 150 GLY A C 1
ATOM 1164 O O . GLY A 1 150 ? 38.179 34.615 -53.169 1.00 55.75 150 GLY A O 1
ATOM 1165 N N . PRO A 1 151 ? 39.544 32.922 -53.761 1.00 48.53 151 PRO A N 1
ATOM 1166 C CA . PRO A 1 151 ? 38.465 32.055 -54.212 1.00 48.53 151 PRO A CA 1
ATOM 1167 C C . PRO A 1 151 ? 37.398 31.987 -53.125 1.00 48.53 151 PRO A C 1
ATOM 1169 O O . PRO A 1 151 ? 37.669 31.497 -52.026 1.00 48.53 151 PRO A O 1
ATOM 1172 N N . ALA A 1 152 ? 36.213 32.522 -53.441 1.00 49.03 152 ALA A N 1
ATOM 1173 C CA . ALA A 1 152 ? 35.044 32.524 -52.578 1.00 49.03 152 ALA A CA 1
ATOM 1174 C C . ALA A 1 152 ? 34.948 31.152 -51.910 1.00 49.03 152 ALA A C 1
ATOM 1176 O O . ALA A 1 152 ? 34.773 30.137 -52.592 1.00 49.03 152 ALA A O 1
ATOM 1177 N N . GLY A 1 153 ? 35.193 31.125 -50.596 1.00 49.12 153 GLY A N 1
ATOM 1178 C CA . GLY A 1 153 ? 35.399 29.896 -49.842 1.00 49.12 153 GLY A CA 1
ATOM 1179 C C . GLY A 1 153 ? 34.297 28.905 -50.178 1.00 49.12 153 GLY A C 1
ATOM 1180 O O . GLY A 1 153 ? 33.123 29.171 -49.932 1.00 49.12 153 GLY A O 1
ATOM 1181 N N . SER A 1 154 ? 34.664 27.789 -50.812 1.00 51.16 154 SER A N 1
ATOM 1182 C CA . SER A 1 154 ? 33.693 26.809 -51.287 1.00 51.16 154 SER A CA 1
ATOM 1183 C C . SER A 1 154 ? 32.770 26.423 -50.127 1.00 51.16 154 SER A C 1
ATOM 1185 O O . SER A 1 154 ? 33.264 25.988 -49.092 1.00 51.16 154 SER A O 1
ATOM 1187 N N . ASN A 1 155 ? 31.451 26.539 -50.292 1.00 53.47 155 ASN A N 1
ATOM 1188 C CA . ASN A 1 155 ? 30.435 26.214 -49.271 1.00 53.47 155 ASN A CA 1
ATOM 1189 C C . ASN A 1 155 ? 30.336 24.700 -48.947 1.00 53.47 155 ASN A C 1
ATOM 1191 O O . ASN A 1 155 ? 29.457 24.243 -48.214 1.00 53.47 155 ASN A O 1
ATOM 1195 N N . ILE A 1 156 ? 31.239 23.894 -49.510 1.00 53.06 156 ILE A N 1
ATOM 1196 C CA . ILE A 1 156 ? 31.258 22.431 -49.457 1.00 53.06 156 ILE A CA 1
ATOM 1197 C C . ILE A 1 156 ? 31.607 21.851 -48.061 1.00 53.06 156 ILE A C 1
ATOM 1199 O O . ILE A 1 156 ? 30.996 20.841 -47.699 1.00 53.06 156 ILE A O 1
ATOM 1203 N N . PRO A 1 157 ? 32.493 22.431 -47.215 1.00 61.56 157 PRO A N 1
ATOM 1204 C CA . PRO A 1 157 ? 32.919 21.773 -45.979 1.00 61.56 157 PRO A CA 1
ATOM 1205 C C . PRO A 1 157 ? 31.846 21.787 -44.878 1.00 61.56 157 PRO A C 1
ATOM 1207 O O . PRO A 1 157 ? 31.912 20.961 -43.971 1.00 61.56 157 PRO A O 1
ATOM 1210 N N . GLN A 1 158 ? 30.839 22.668 -44.951 1.00 62.03 158 GLN A N 1
ATOM 1211 C CA . GLN A 1 158 ? 29.771 22.762 -43.940 1.00 62.03 158 GLN A CA 1
ATOM 1212 C C . GLN A 1 158 ? 28.478 22.024 -44.329 1.00 62.03 158 GLN A C 1
ATOM 1214 O O . GLN A 1 158 ? 27.738 21.582 -43.450 1.00 62.03 158 GLN A O 1
ATOM 1219 N N . ALA A 1 159 ? 28.217 21.807 -45.623 1.00 65.44 159 ALA A N 1
ATOM 1220 C CA . ALA A 1 159 ? 27.032 21.077 -46.089 1.00 65.44 159 ALA A CA 1
ATOM 1221 C C . ALA A 1 159 ? 27.086 19.567 -45.764 1.00 65.44 159 ALA A C 1
ATOM 1223 O O . ALA A 1 159 ? 26.066 18.945 -45.446 1.00 65.44 159 ALA A O 1
ATOM 1224 N N . ILE A 1 160 ? 28.284 18.975 -45.797 1.00 75.94 160 ILE A N 1
ATOM 1225 C CA . ILE A 1 160 ? 28.514 17.556 -45.483 1.00 75.94 160 ILE A CA 1
ATOM 1226 C C . ILE A 1 160 ? 28.165 17.222 -44.017 1.00 75.94 160 ILE A C 1
ATOM 1228 O O . ILE A 1 160 ? 27.325 16.346 -43.799 1.00 75.94 160 ILE A O 1
ATOM 1232 N N . PRO A 1 161 ? 28.726 17.893 -42.989 1.00 76.19 161 PRO A N 1
ATOM 1233 C CA . PRO A 1 161 ? 28.378 17.588 -41.601 1.00 76.19 161 PRO A CA 1
ATOM 1234 C C . PRO A 1 161 ? 26.905 17.890 -41.300 1.00 76.19 161 PRO A C 1
ATOM 1236 O O . PRO A 1 161 ? 26.253 17.136 -40.584 1.00 76.19 161 PRO A O 1
ATOM 1239 N N . LEU A 1 162 ? 26.345 18.941 -41.895 1.00 78.88 162 LEU A N 1
ATOM 1240 C CA . LEU A 1 162 ? 24.949 19.327 -41.717 1.00 78.88 162 LEU A CA 1
ATOM 1241 C C . LEU A 1 162 ? 23.965 18.246 -42.167 1.00 78.88 162 LEU A C 1
ATOM 1243 O O . LEU A 1 162 ? 23.087 17.845 -41.401 1.00 78.88 162 LEU A O 1
ATOM 1247 N N . THR A 1 163 ? 24.131 17.743 -43.390 1.00 81.50 163 THR A N 1
ATOM 1248 C CA . THR A 1 163 ? 23.288 16.663 -43.926 1.00 81.50 163 THR A CA 1
ATOM 1249 C C . THR A 1 163 ? 23.454 15.371 -43.126 1.00 81.50 163 THR A C 1
ATOM 1251 O O . THR A 1 163 ? 22.462 14.690 -42.858 1.00 81.50 163 THR A O 1
ATOM 1254 N N . LEU A 1 164 ? 24.669 15.077 -42.651 1.00 87.81 164 LEU A N 1
ATOM 1255 C CA . LEU A 1 164 ? 24.952 13.925 -41.795 1.00 87.81 164 LEU A CA 1
ATOM 1256 C C . LEU A 1 164 ? 24.238 14.028 -40.440 1.00 87.81 164 LEU A C 1
ATOM 1258 O O . LEU A 1 164 ? 23.528 13.098 -40.057 1.00 87.81 164 LEU A O 1
ATOM 1262 N N . PHE A 1 165 ? 24.364 15.148 -39.723 1.00 83.69 165 PHE A N 1
ATOM 1263 C CA . PHE A 1 165 ? 23.730 15.327 -38.410 1.00 83.69 165 PHE A CA 1
ATOM 1264 C C . PHE A 1 165 ? 22.206 15.465 -38.499 1.00 83.69 165 PHE A C 1
ATOM 1266 O O . PHE A 1 165 ? 21.492 14.994 -37.606 1.00 83.69 165 PHE A O 1
ATOM 1273 N N . LEU A 1 166 ? 21.680 16.039 -39.583 1.00 84.88 166 LEU A N 1
ATOM 1274 C CA . LEU A 1 166 ? 20.241 16.072 -39.839 1.00 84.88 166 LEU A CA 1
ATOM 1275 C C . LEU A 1 166 ? 19.703 14.663 -40.142 1.00 84.88 166 LEU A C 1
ATOM 1277 O O . LEU A 1 166 ? 18.712 14.233 -39.546 1.00 84.88 166 LEU A O 1
ATOM 1281 N N . GLY A 1 167 ? 20.396 13.909 -41.002 1.00 87.00 167 GLY A N 1
ATOM 1282 C CA . GLY A 1 167 ? 20.072 12.518 -41.323 1.00 87.00 167 GLY A CA 1
ATOM 1283 C C . GLY A 1 167 ? 20.141 11.602 -40.099 1.00 87.00 167 GLY A C 1
ATOM 1284 O O . GLY A 1 167 ? 19.220 10.819 -39.860 1.00 87.00 167 GLY A O 1
ATOM 1285 N N . LEU A 1 168 ? 21.174 11.756 -39.266 1.00 89.12 168 LEU A N 1
ATOM 1286 C CA . LEU A 1 168 ? 21.318 11.045 -37.996 1.00 89.12 168 LEU A CA 1
ATOM 1287 C C . LEU A 1 168 ? 20.177 11.387 -37.027 1.00 89.12 168 LEU A C 1
ATOM 1289 O O . LEU A 1 168 ? 19.586 10.484 -36.433 1.00 89.12 168 LEU A O 1
ATOM 1293 N N . GLY A 1 169 ? 19.807 12.666 -36.909 1.00 83.44 169 GLY A N 1
ATOM 1294 C CA . GLY A 1 169 ? 18.688 13.111 -36.074 1.00 83.44 169 GLY A CA 1
ATOM 1295 C C . GLY A 1 169 ? 17.358 12.475 -36.490 1.00 83.44 169 GLY A C 1
ATOM 1296 O O . GLY A 1 169 ? 16.630 11.936 -35.648 1.00 83.44 169 GLY A O 1
ATOM 1297 N N . ILE A 1 170 ? 17.067 12.457 -37.794 1.00 88.56 170 ILE A N 1
ATOM 1298 C CA . ILE A 1 170 ? 15.873 11.806 -38.355 1.00 88.56 170 ILE A CA 1
ATOM 1299 C C . ILE A 1 170 ? 15.922 10.288 -38.124 1.00 88.56 170 ILE A C 1
ATOM 1301 O O . ILE A 1 170 ? 14.937 9.708 -37.655 1.00 88.56 170 ILE A O 1
ATOM 1305 N N . ALA A 1 171 ? 17.060 9.637 -38.380 1.00 88.00 171 ALA A N 1
ATOM 1306 C CA . ALA A 1 171 ? 17.232 8.202 -38.158 1.00 88.00 171 ALA A CA 1
ATOM 1307 C C . ALA A 1 171 ? 16.982 7.820 -36.688 1.00 88.00 171 ALA A C 1
ATOM 1309 O O . ALA A 1 171 ? 16.238 6.875 -36.410 1.00 88.00 171 ALA A O 1
ATOM 1310 N N . LEU A 1 172 ? 17.510 8.596 -35.737 1.00 86.94 172 LEU A N 1
ATOM 1311 C CA . LEU A 1 172 ? 17.281 8.401 -34.302 1.00 86.94 172 LEU A CA 1
ATOM 1312 C C . LEU A 1 172 ? 15.799 8.542 -33.925 1.00 86.94 172 LEU A C 1
ATOM 1314 O O . LEU A 1 172 ? 15.294 7.740 -33.133 1.00 86.94 172 LEU A O 1
ATOM 1318 N N . ILE A 1 173 ? 15.067 9.493 -34.520 1.00 85.62 173 ILE A N 1
ATOM 1319 C CA . ILE A 1 173 ? 13.611 9.625 -34.332 1.00 85.62 173 ILE A CA 1
ATOM 1320 C C . ILE A 1 173 ? 12.873 8.387 -34.860 1.00 85.62 173 ILE A C 1
ATOM 1322 O O . ILE A 1 173 ? 11.984 7.863 -34.179 1.00 85.62 173 ILE A O 1
ATOM 1326 N N . VAL A 1 174 ? 13.225 7.903 -36.054 1.00 88.88 174 VAL A N 1
ATOM 1327 C CA . VAL A 1 174 ? 12.589 6.725 -36.666 1.00 88.88 174 VAL A CA 1
ATOM 1328 C C . VAL A 1 174 ? 12.843 5.473 -35.824 1.00 88.88 174 VAL A C 1
ATOM 1330 O O . VAL A 1 174 ? 11.894 4.760 -35.486 1.00 88.88 174 VAL A O 1
ATOM 1333 N N . VAL A 1 175 ? 14.094 5.232 -35.418 1.00 88.12 175 VAL A N 1
ATOM 1334 C CA . VAL A 1 175 ? 14.473 4.120 -34.528 1.00 88.12 175 VAL A CA 1
ATOM 1335 C C . VAL A 1 175 ? 13.722 4.228 -33.201 1.00 88.12 175 VAL A C 1
ATOM 1337 O O . VAL A 1 175 ? 13.145 3.237 -32.747 1.00 88.12 175 VAL A O 1
ATOM 1340 N N . ARG A 1 176 ? 13.643 5.424 -32.605 1.00 87.00 176 ARG A N 1
ATOM 1341 C CA . ARG A 1 176 ? 12.879 5.661 -31.373 1.00 87.00 176 ARG A CA 1
ATOM 1342 C C . ARG A 1 176 ? 11.411 5.283 -31.534 1.00 87.00 176 ARG A C 1
ATOM 1344 O O . ARG A 1 176 ? 10.886 4.563 -30.689 1.00 87.00 176 ARG A O 1
ATOM 1351 N N . ARG A 1 177 ? 10.749 5.730 -32.607 1.00 85.69 177 ARG A N 1
ATOM 1352 C CA . ARG A 1 177 ? 9.337 5.403 -32.867 1.00 85.69 177 ARG A CA 1
ATOM 1353 C C . ARG A 1 177 ? 9.128 3.904 -33.072 1.00 85.69 177 ARG A C 1
ATOM 1355 O O . ARG A 1 177 ? 8.169 3.365 -32.528 1.00 85.69 177 ARG A O 1
ATOM 1362 N N . LYS A 1 178 ? 10.022 3.223 -33.799 1.00 87.25 178 LYS A N 1
ATOM 1363 C CA . LYS A 1 178 ? 9.967 1.760 -33.966 1.00 87.25 178 LYS A CA 1
ATOM 1364 C C . LYS A 1 178 ? 10.116 1.033 -32.626 1.00 87.25 178 LYS A 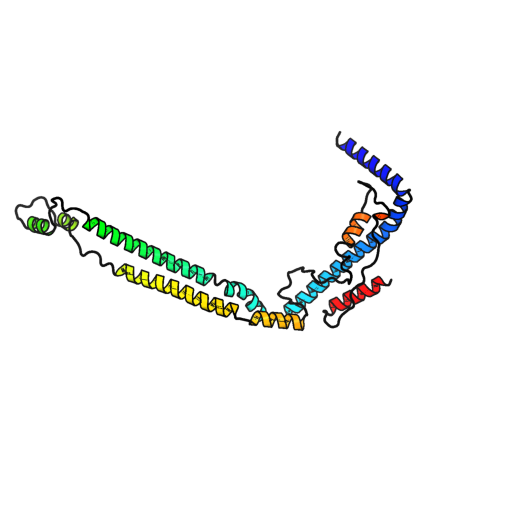C 1
ATOM 1366 O O . LYS A 1 178 ? 9.257 0.223 -32.291 1.00 87.25 178 LYS A O 1
ATOM 1371 N N . LYS A 1 179 ? 11.134 1.372 -31.825 1.00 83.88 179 LYS A N 1
ATOM 1372 C CA . LYS A 1 179 ? 11.351 0.766 -30.498 1.00 83.88 179 LYS A CA 1
ATOM 1373 C C . LYS A 1 179 ? 10.202 1.043 -29.533 1.00 83.88 179 LYS A C 1
ATOM 1375 O O . LYS A 1 179 ? 9.786 0.147 -28.812 1.00 83.88 179 LYS A O 1
ATOM 1380 N N . GLN A 1 180 ? 9.651 2.255 -29.547 1.00 83.44 180 GLN A N 1
ATOM 1381 C CA . GLN A 1 180 ? 8.511 2.607 -28.705 1.00 83.44 180 GLN A CA 1
ATOM 1382 C C . GLN A 1 180 ? 7.241 1.844 -29.105 1.00 83.44 180 GLN A C 1
ATOM 1384 O O . GLN A 1 180 ? 6.492 1.425 -28.230 1.00 83.44 180 GLN A O 1
ATOM 1389 N N . ARG A 1 181 ? 6.991 1.644 -30.408 1.00 83.94 181 ARG A N 1
ATOM 1390 C CA . ARG A 1 181 ? 5.874 0.812 -30.883 1.00 83.94 181 ARG A CA 1
ATOM 1391 C C . ARG A 1 181 ? 6.045 -0.641 -30.455 1.00 83.94 181 ARG A C 1
ATOM 1393 O O . ARG A 1 181 ? 5.119 -1.180 -29.866 1.00 83.94 181 ARG A O 1
ATOM 1400 N N . ALA A 1 182 ? 7.229 -1.217 -30.661 1.00 83.25 182 ALA A N 1
ATOM 1401 C CA . ALA A 1 182 ? 7.533 -2.576 -30.219 1.00 83.25 182 ALA A CA 1
ATOM 1402 C C . ALA A 1 182 ? 7.341 -2.737 -28.700 1.00 83.25 182 ALA A C 1
ATOM 1404 O O . ALA A 1 182 ? 6.654 -3.648 -28.269 1.00 83.25 182 ALA A O 1
ATOM 1405 N N . ALA A 1 183 ? 7.844 -1.797 -27.891 1.00 81.62 183 ALA A N 1
ATOM 1406 C CA . ALA A 1 183 ? 7.684 -1.829 -26.434 1.00 81.62 183 ALA A CA 1
ATOM 1407 C C . ALA A 1 183 ? 6.229 -1.643 -25.959 1.00 81.62 183 ALA A C 1
ATOM 1409 O O . ALA A 1 183 ? 5.869 -2.123 -24.891 1.00 81.62 183 ALA A O 1
ATOM 1410 N N . ARG A 1 184 ? 5.388 -0.933 -26.725 1.00 81.25 184 ARG A N 1
ATOM 1411 C CA . ARG A 1 184 ? 3.946 -0.802 -26.438 1.00 81.25 184 ARG A CA 1
ATOM 1412 C C . ARG A 1 184 ? 3.153 -2.041 -26.838 1.00 81.25 184 ARG A C 1
ATOM 1414 O O . ARG A 1 184 ? 2.139 -2.322 -26.219 1.00 81.25 184 ARG A O 1
ATOM 1421 N N . GLN A 1 185 ? 3.587 -2.726 -27.891 1.00 83.69 185 GLN A N 1
ATOM 1422 C CA . GLN A 1 185 ? 2.974 -3.963 -28.376 1.00 83.69 185 GLN A CA 1
ATOM 1423 C C . GLN A 1 185 ? 3.461 -5.198 -27.609 1.00 83.69 185 GLN A C 1
ATOM 1425 O O . GLN A 1 185 ? 2.892 -6.273 -27.769 1.00 83.69 185 GLN A O 1
ATOM 1430 N N . ASP A 1 186 ? 4.495 -5.049 -26.780 1.00 82.88 186 ASP A N 1
ATOM 1431 C CA . ASP A 1 186 ? 5.007 -6.107 -25.924 1.00 82.88 186 ASP A CA 1
ATOM 1432 C C . ASP A 1 186 ? 4.012 -6.436 -24.799 1.00 82.88 186 ASP A C 1
ATOM 1434 O O . ASP A 1 186 ? 3.917 -5.737 -23.783 1.00 82.88 186 ASP A O 1
ATOM 1438 N N . GLN A 1 187 ? 3.263 -7.521 -25.009 1.00 86.38 187 GLN A N 1
ATOM 1439 C CA . GLN A 1 187 ? 2.297 -8.066 -24.056 1.00 86.38 187 GLN A CA 1
ATOM 1440 C C . GLN A 1 187 ? 2.954 -8.915 -22.962 1.00 86.38 187 GLN A C 1
ATOM 1442 O O . GLN A 1 187 ? 2.261 -9.341 -22.041 1.00 86.38 187 GLN A O 1
ATOM 1447 N N . THR A 1 188 ? 4.271 -9.152 -23.019 1.00 87.31 188 THR A N 1
ATOM 1448 C CA . THR A 1 188 ? 4.972 -10.053 -22.089 1.00 87.31 188 THR A CA 1
ATOM 1449 C C . THR A 1 188 ? 4.692 -9.681 -20.639 1.00 87.31 188 THR A C 1
ATOM 1451 O O . THR A 1 188 ? 4.237 -10.516 -19.873 1.00 87.31 188 THR A O 1
ATOM 1454 N N . ALA A 1 189 ? 4.828 -8.405 -20.282 1.00 83.38 189 ALA A N 1
ATOM 1455 C CA . ALA A 1 189 ? 4.609 -7.958 -18.909 1.00 83.38 189 ALA A CA 1
ATOM 1456 C C . ALA A 1 189 ? 3.135 -8.024 -18.454 1.00 83.38 189 ALA A C 1
ATOM 1458 O O . ALA A 1 189 ? 2.873 -8.173 -17.263 1.00 83.38 189 ALA A O 1
ATOM 1459 N N . GLU A 1 190 ? 2.166 -7.915 -19.370 1.00 85.94 190 GLU A N 1
ATOM 1460 C CA . GLU A 1 190 ? 0.743 -8.112 -19.044 1.00 85.94 190 GLU A CA 1
ATOM 1461 C C . GLU A 1 190 ? 0.404 -9.590 -18.867 1.00 85.94 190 GLU A C 1
ATOM 1463 O O . GLU A 1 190 ? -0.406 -9.933 -18.010 1.00 85.94 190 GLU A O 1
ATOM 1468 N N . ASN A 1 191 ? 1.016 -10.460 -19.669 1.00 91.62 191 ASN A N 1
ATOM 1469 C CA . ASN A 1 191 ? 0.861 -11.906 -19.559 1.00 91.62 191 ASN A CA 1
ATOM 1470 C C . ASN A 1 191 ? 1.539 -12.426 -18.288 1.00 91.62 191 ASN A C 1
ATOM 1472 O O . ASN A 1 191 ? 0.940 -13.211 -17.565 1.00 91.62 191 ASN A O 1
ATOM 1476 N N . GLU A 1 192 ? 2.739 -11.932 -17.975 1.00 91.50 192 GLU A N 1
ATOM 1477 C CA . GLU A 1 192 ? 3.433 -12.197 -16.713 1.00 91.50 192 GLU A CA 1
ATOM 1478 C C . GLU A 1 192 ? 2.580 -11.715 -15.533 1.00 91.50 192 GLU A C 1
ATOM 1480 O O . GLU A 1 192 ? 2.295 -12.498 -14.638 1.00 91.50 192 GLU A O 1
ATOM 1485 N N . SER A 1 193 ? 2.070 -10.475 -15.556 1.00 89.12 193 SER A N 1
ATOM 1486 C CA . SER A 1 193 ? 1.169 -9.969 -14.505 1.00 89.12 193 SER A CA 1
ATOM 1487 C C . SER A 1 193 ? -0.083 -10.834 -14.338 1.00 89.12 193 SER A C 1
ATOM 1489 O O . SER A 1 193 ? -0.410 -11.219 -13.217 1.00 89.12 193 SER A O 1
ATOM 1491 N N . ARG A 1 194 ? -0.737 -11.228 -15.439 1.00 90.69 194 ARG A N 1
ATOM 1492 C CA . ARG A 1 194 ? -1.876 -12.157 -15.406 1.00 90.69 194 ARG A CA 1
ATOM 1493 C C . ARG A 1 194 ? -1.500 -13.508 -14.807 1.00 90.69 194 ARG A C 1
ATOM 1495 O O . ARG A 1 194 ? -2.215 -13.970 -13.929 1.00 90.69 194 ARG A O 1
ATOM 1502 N N . ALA A 1 195 ? -0.367 -14.091 -15.192 1.00 91.12 195 ALA A N 1
ATOM 1503 C CA . ALA A 1 195 ? 0.116 -15.348 -14.625 1.00 91.12 195 ALA A CA 1
ATOM 1504 C C . ALA A 1 195 ? 0.401 -15.226 -13.117 1.00 91.12 195 ALA A C 1
ATOM 1506 O O . ALA A 1 195 ? 0.076 -16.132 -12.348 1.00 91.12 195 ALA A O 1
ATOM 1507 N N . ARG A 1 196 ? 0.946 -14.085 -12.666 1.00 90.44 196 ARG A N 1
ATOM 1508 C CA . ARG A 1 196 ? 1.132 -13.811 -11.235 1.00 90.44 196 ARG A CA 1
ATOM 1509 C C . ARG A 1 196 ? -0.212 -13.725 -10.509 1.00 90.44 196 ARG A C 1
ATOM 1511 O O . ARG A 1 196 ? -0.396 -14.382 -9.490 1.00 90.44 196 ARG A O 1
ATOM 1518 N N . VAL A 1 197 ? -1.181 -12.996 -11.059 1.00 88.44 197 VAL A N 1
ATOM 1519 C CA . VAL A 1 197 ? -2.536 -12.910 -10.491 1.00 88.44 197 VAL A CA 1
ATOM 1520 C C . VAL A 1 197 ? -3.251 -14.264 -10.526 1.00 88.44 197 VAL A C 1
ATOM 1522 O O . VAL A 1 197 ? -3.975 -14.592 -9.598 1.00 88.44 197 VAL A O 1
ATOM 1525 N N . GLU A 1 198 ? -3.051 -15.104 -11.534 1.00 87.75 198 GLU A N 1
ATOM 1526 C CA . GLU A 1 198 ? -3.625 -16.454 -11.553 1.00 87.75 198 GLU A CA 1
ATOM 1527 C C . GLU A 1 198 ? -3.032 -17.340 -10.453 1.00 87.75 198 GLU A C 1
ATOM 1529 O O . GLU A 1 198 ? -3.775 -18.059 -9.781 1.00 87.75 198 GLU A O 1
ATOM 1534 N N . ARG A 1 199 ? -1.715 -17.246 -10.229 1.00 86.94 199 ARG A N 1
ATOM 1535 C CA . ARG A 1 199 ? -0.995 -18.041 -9.227 1.00 86.94 199 ARG A CA 1
ATOM 1536 C C . ARG A 1 199 ? -1.236 -17.569 -7.794 1.00 86.94 199 ARG A C 1
ATOM 1538 O O . ARG A 1 199 ? -1.489 -18.397 -6.927 1.00 86.94 199 ARG A O 1
ATOM 1545 N N . TRP A 1 200 ? -1.157 -16.264 -7.542 1.00 83.94 200 TRP A N 1
ATOM 1546 C CA . TRP A 1 200 ? -1.195 -15.685 -6.193 1.00 83.94 200 TRP A CA 1
ATOM 1547 C C . TRP A 1 200 ? -2.468 -14.875 -5.899 1.00 83.94 200 TRP A C 1
ATOM 1549 O O . TRP A 1 200 ? -2.659 -14.459 -4.764 1.00 83.94 200 TRP A O 1
ATOM 1559 N N . ARG A 1 201 ? -3.358 -14.649 -6.882 1.00 81.81 201 ARG A N 1
ATOM 1560 C CA . ARG A 1 201 ? -4.582 -13.801 -6.800 1.00 81.81 201 ARG A CA 1
ATOM 1561 C C . ARG A 1 201 ? -4.356 -12.308 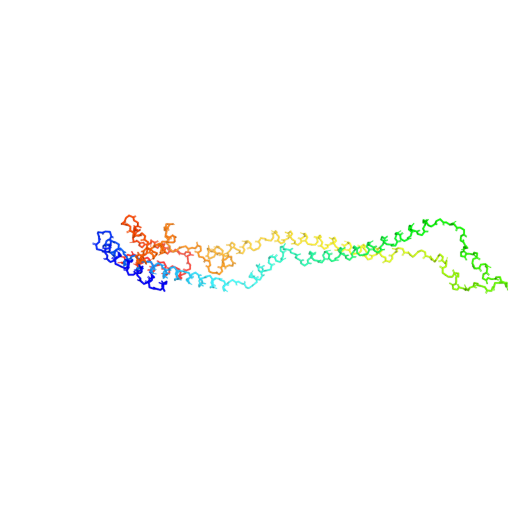-6.598 1.00 81.81 201 ARG A C 1
ATOM 1563 O O . ARG A 1 201 ? -5.300 -11.528 -6.674 1.00 81.81 201 ARG A O 1
ATOM 1570 N N . PHE A 1 202 ? -3.109 -11.906 -6.458 1.00 83.94 202 PHE A N 1
ATOM 1571 C CA . PHE A 1 202 ? -2.639 -10.536 -6.548 1.00 83.94 202 PHE A CA 1
ATOM 1572 C C . PHE A 1 202 ? -1.354 -10.530 -7.376 1.00 83.94 202 PHE A C 1
ATOM 1574 O O . PHE A 1 202 ? -0.777 -11.581 -7.649 1.00 83.94 202 PHE A O 1
ATOM 1581 N N . ASP A 1 203 ? -0.909 -9.350 -7.792 1.00 88.12 203 ASP A N 1
ATOM 1582 C CA . ASP A 1 203 ? 0.375 -9.189 -8.465 1.00 88.12 203 ASP A CA 1
ATOM 1583 C C . ASP A 1 203 ? 1.430 -8.738 -7.437 1.00 88.12 203 ASP A C 1
ATOM 1585 O O . ASP A 1 203 ? 1.438 -7.560 -7.075 1.00 88.12 203 ASP A O 1
ATOM 1589 N N . PRO A 1 204 ? 2.347 -9.614 -6.977 1.00 87.31 204 PRO A N 1
ATOM 1590 C CA . PRO A 1 204 ? 3.313 -9.270 -5.933 1.00 87.31 204 PRO A CA 1
ATOM 1591 C C . PRO A 1 204 ? 4.255 -8.122 -6.312 1.00 87.31 204 PRO A C 1
ATOM 1593 O O . PRO A 1 204 ? 4.849 -7.515 -5.426 1.00 87.31 204 PRO A O 1
ATOM 1596 N N . LEU A 1 205 ? 4.416 -7.822 -7.606 1.00 87.81 205 LEU A N 1
ATOM 1597 C CA . LEU A 1 205 ? 5.266 -6.729 -8.090 1.00 87.81 205 LEU A CA 1
ATOM 1598 C C . LEU A 1 205 ? 4.501 -5.419 -8.309 1.00 87.81 205 LEU A C 1
ATOM 1600 O O . LEU A 1 205 ? 5.137 -4.383 -8.500 1.00 87.81 205 LEU A O 1
ATOM 1604 N N . ALA A 1 206 ? 3.167 -5.455 -8.315 1.00 83.75 206 ALA A N 1
ATOM 1605 C CA . ALA A 1 206 ? 2.324 -4.266 -8.449 1.00 83.75 206 ALA A CA 1
ATOM 1606 C C . ALA A 1 206 ? 1.830 -3.725 -7.099 1.00 83.75 206 ALA A C 1
ATOM 1608 O O . ALA A 1 206 ? 1.218 -2.661 -7.054 1.00 83.75 206 ALA A O 1
ATOM 1609 N N . VAL A 1 207 ? 2.073 -4.456 -6.010 1.00 78.81 207 VAL A N 1
ATOM 1610 C CA . VAL A 1 207 ? 1.671 -4.065 -4.661 1.00 78.81 207 VAL A CA 1
ATOM 1611 C C . VAL A 1 207 ? 2.734 -3.151 -4.050 1.00 78.81 207 VAL A C 1
ATOM 1613 O O . VAL A 1 207 ? 3.906 -3.521 -3.961 1.00 78.81 207 VAL A O 1
ATOM 1616 N N . GLU A 1 208 ? 2.333 -1.950 -3.630 1.00 68.44 208 GLU A N 1
ATOM 1617 C CA . GLU A 1 208 ? 3.231 -1.027 -2.931 1.00 68.44 208 GLU A CA 1
ATOM 1618 C C . GLU A 1 208 ? 3.653 -1.595 -1.562 1.00 68.44 208 GLU A C 1
ATOM 1620 O O . GLU A 1 208 ? 2.858 -2.273 -0.900 1.00 68.44 208 GLU A O 1
ATOM 1625 N N . PRO A 1 209 ? 4.885 -1.322 -1.093 1.00 58.78 209 PRO A N 1
ATOM 1626 C CA . PRO A 1 209 ? 5.287 -1.669 0.266 1.00 58.78 209 PRO A CA 1
ATOM 1627 C C . PRO A 1 209 ? 4.309 -1.070 1.287 1.00 58.78 209 PRO A C 1
ATOM 1629 O O . PRO A 1 209 ? 4.162 0.145 1.370 1.00 58.78 209 PRO A O 1
ATOM 1632 N N . GLY A 1 210 ? 3.640 -1.929 2.060 1.00 54.25 210 GLY A N 1
ATOM 1633 C CA . GLY A 1 210 ? 2.636 -1.513 3.047 1.00 54.25 210 GLY A CA 1
ATOM 1634 C C . GLY A 1 210 ? 1.202 -1.390 2.519 1.00 54.25 210 GLY A C 1
ATOM 1635 O O . GLY A 1 210 ? 0.339 -0.931 3.257 1.00 54.25 210 GLY A O 1
ATOM 1636 N N . TYR A 1 211 ? 0.918 -1.802 1.281 1.00 59.88 211 TYR A N 1
ATOM 1637 C CA . TYR A 1 211 ? -0.438 -1.799 0.728 1.00 59.88 211 TYR A CA 1
ATOM 1638 C C . TYR A 1 211 ? -1.410 -2.688 1.525 1.00 59.88 211 TYR A C 1
ATOM 1640 O O . TYR A 1 211 ? -1.129 -3.853 1.811 1.00 59.88 211 TYR A O 1
ATOM 1648 N N . THR A 1 212 ? -2.584 -2.132 1.830 1.00 56.41 212 THR A N 1
ATOM 1649 C CA . THR A 1 212 ? -3.579 -2.663 2.778 1.00 56.41 212 THR A CA 1
ATOM 1650 C C . THR A 1 212 ? -4.931 -2.993 2.131 1.00 56.41 212 THR A C 1
ATOM 1652 O O . THR A 1 212 ? -5.919 -3.191 2.833 1.00 56.41 212 THR A O 1
ATOM 1655 N N . GLY A 1 213 ? -5.009 -3.056 0.795 1.00 63.56 213 GLY A N 1
ATOM 1656 C CA . GLY A 1 213 ? -6.282 -3.091 0.053 1.00 63.56 213 GLY A CA 1
ATOM 1657 C C . GLY A 1 213 ? -7.176 -4.320 0.274 1.00 63.56 213 GLY A C 1
ATOM 1658 O O . GLY A 1 213 ? -8.278 -4.380 -0.269 1.00 63.56 213 GLY A O 1
ATOM 1659 N N . PHE A 1 214 ? -6.737 -5.294 1.069 1.00 74.62 214 PHE A N 1
ATOM 1660 C CA . PHE A 1 214 ? -7.541 -6.440 1.476 1.00 74.62 214 PHE A CA 1
ATOM 1661 C C . PHE A 1 214 ? -7.873 -6.304 2.958 1.00 74.62 214 PHE A C 1
ATOM 1663 O O . PHE A 1 214 ? -6.967 -6.287 3.782 1.00 74.62 214 PHE A O 1
ATOM 1670 N N . THR A 1 215 ? -9.154 -6.236 3.317 1.00 84.94 215 THR A N 1
ATOM 1671 C CA . THR A 1 215 ? -9.584 -6.242 4.722 1.00 84.94 215 THR A CA 1
ATOM 1672 C C . THR A 1 215 ? -9.804 -7.673 5.216 1.00 84.94 215 THR A C 1
ATOM 1674 O O . THR A 1 215 ? -10.180 -8.555 4.439 1.00 84.94 215 THR A O 1
ATOM 1677 N N . TRP A 1 216 ? -9.582 -7.919 6.511 1.00 89.12 216 TRP A N 1
ATOM 1678 C CA . TRP A 1 216 ? -9.842 -9.226 7.133 1.00 89.12 216 TRP A CA 1
ATOM 1679 C C . TRP A 1 216 ? -11.314 -9.432 7.519 1.00 89.12 216 TRP A C 1
ATOM 1681 O O . TRP A 1 216 ? -11.704 -10.545 7.860 1.00 89.12 216 TRP A O 1
ATOM 1691 N N . TYR A 1 217 ? -12.140 -8.384 7.458 1.00 89.00 217 TYR A N 1
ATOM 1692 C CA . TYR A 1 217 ? -13.553 -8.391 7.847 1.00 89.00 217 TYR A CA 1
ATOM 1693 C C . TYR A 1 217 ? -14.505 -8.278 6.643 1.00 89.00 217 TYR A C 1
ATOM 1695 O O . TYR A 1 217 ? -14.131 -7.803 5.565 1.00 89.00 217 TYR A O 1
ATOM 1703 N N . GLU A 1 218 ? -15.752 -8.719 6.819 1.00 83.19 218 GLU A N 1
ATOM 1704 C CA . GLU A 1 218 ? -16.788 -8.724 5.769 1.00 83.19 218 GLU A CA 1
ATOM 1705 C C . GLU A 1 218 ? -17.529 -7.384 5.618 1.00 83.19 218 GLU A C 1
ATOM 1707 O O . GLU A 1 218 ? -17.953 -7.031 4.518 1.00 83.19 218 GLU A O 1
ATOM 1712 N N . SER A 1 219 ? -17.677 -6.611 6.699 1.00 73.25 219 SER A N 1
ATOM 1713 C CA . SER A 1 219 ? -18.522 -5.409 6.706 1.00 73.25 219 SER A CA 1
ATOM 1714 C C . SER A 1 219 ? -17.801 -4.151 6.190 1.00 73.25 219 SER A C 1
ATOM 1716 O O . SER A 1 219 ? -16.766 -3.775 6.736 1.00 73.25 219 SER A O 1
ATOM 1718 N N . PRO A 1 220 ? -18.366 -3.408 5.218 1.00 58.75 220 PRO A N 1
ATOM 1719 C CA . PRO A 1 220 ? -17.799 -2.139 4.751 1.00 58.75 220 PRO A CA 1
ATOM 1720 C C . PRO A 1 220 ? -17.932 -0.981 5.761 1.00 58.75 220 PRO A C 1
ATOM 1722 O O . PRO A 1 220 ? -17.344 0.074 5.555 1.00 58.75 220 PRO A O 1
ATOM 1725 N N . ARG A 1 221 ? -18.678 -1.138 6.869 1.00 58.41 221 ARG A N 1
ATOM 1726 C CA . ARG A 1 221 ? -18.849 -0.078 7.893 1.00 58.41 221 ARG A CA 1
ATOM 1727 C C . ARG A 1 221 ? -17.717 -0.007 8.926 1.00 58.41 221 ARG A C 1
ATOM 1729 O O . ARG A 1 221 ? -17.753 0.835 9.825 1.00 58.41 221 ARG A O 1
ATOM 1736 N N . THR A 1 222 ? -16.732 -0.890 8.817 1.00 66.44 222 THR A N 1
ATOM 1737 C CA . THR A 1 222 ? -15.680 -1.070 9.825 1.00 66.44 222 THR A CA 1
ATOM 1738 C C . THR A 1 222 ? -14.463 -0.168 9.585 1.00 66.44 222 THR A C 1
ATOM 1740 O O . THR A 1 222 ? -13.617 -0.029 10.466 1.00 66.44 222 THR A O 1
ATOM 1743 N N . GLU A 1 223 ? -14.391 0.530 8.447 1.00 72.31 223 GLU A N 1
ATOM 1744 C CA . GLU A 1 223 ? -13.326 1.505 8.198 1.00 72.31 223 GLU A CA 1
ATOM 1745 C C . GLU A 1 223 ? -13.381 2.649 9.231 1.00 72.31 223 GLU A C 1
ATOM 1747 O O . GLU A 1 223 ? -14.433 3.258 9.483 1.00 72.31 223 GLU A O 1
ATOM 1752 N N . GLY A 1 224 ? -12.253 2.877 9.910 1.00 82.31 224 GLY A N 1
ATOM 1753 C CA . GLY A 1 224 ? -12.129 3.831 11.017 1.00 82.31 224 GLY A CA 1
ATOM 1754 C C . GLY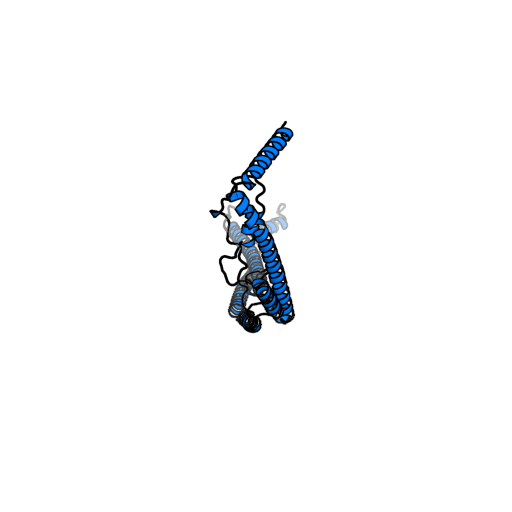 A 1 224 ? -12.963 3.490 12.260 1.00 82.31 224 GLY A C 1
ATOM 1755 O O . GLY A 1 224 ? -13.099 4.326 13.147 1.00 82.31 224 GLY A O 1
ATOM 1756 N N . TYR A 1 225 ? -13.560 2.296 12.355 1.00 89.75 225 TYR A N 1
ATOM 1757 C CA . TYR A 1 225 ? -14.405 1.924 13.497 1.00 89.75 225 TYR A CA 1
ATOM 1758 C C . TYR A 1 225 ? -13.611 1.828 14.804 1.00 89.75 225 TYR A C 1
ATOM 1760 O O . TYR A 1 225 ? -14.040 2.389 15.810 1.00 89.75 225 TYR A O 1
ATOM 1768 N N . ALA A 1 226 ? -12.426 1.208 14.772 1.00 90.31 226 ALA A N 1
ATOM 1769 C CA . ALA A 1 226 ? -11.522 1.159 15.921 1.00 90.31 226 ALA A CA 1
ATOM 1770 C C . ALA A 1 226 ? -11.106 2.566 16.384 1.00 90.31 226 ALA A C 1
ATOM 1772 O O . ALA A 1 226 ? -11.059 2.834 17.582 1.00 90.31 226 ALA A O 1
ATOM 1773 N N . ASP A 1 227 ? -10.870 3.484 15.442 1.00 91.75 227 ASP A N 1
ATOM 1774 C CA . ASP A 1 227 ? -10.516 4.869 15.757 1.00 91.75 227 ASP A CA 1
ATOM 1775 C C . ASP A 1 227 ? -11.685 5.629 16.377 1.00 91.75 227 ASP A C 1
ATOM 1777 O O . ASP A 1 227 ? -11.488 6.332 17.363 1.00 91.75 227 ASP A O 1
ATOM 1781 N N . ARG A 1 228 ? -12.911 5.435 15.873 1.00 91.19 228 ARG A N 1
ATOM 1782 C CA . ARG A 1 228 ? -14.121 6.021 16.473 1.00 91.19 228 ARG A CA 1
ATOM 1783 C C . ARG A 1 228 ? -14.372 5.496 17.888 1.00 91.19 228 ARG A C 1
ATOM 1785 O O . ARG A 1 228 ? -14.670 6.290 18.776 1.00 91.19 228 ARG A O 1
ATOM 1792 N N . LEU A 1 229 ? -14.224 4.184 18.108 1.00 93.19 229 LEU A N 1
ATOM 1793 C CA . LEU A 1 229 ? -14.324 3.576 19.441 1.00 93.19 229 LEU A CA 1
ATOM 1794 C C . LEU A 1 229 ? -13.290 4.189 20.390 1.00 93.19 229 LEU A C 1
ATOM 1796 O O . LEU A 1 229 ? -13.646 4.628 21.479 1.00 93.19 229 LEU A O 1
ATOM 1800 N N . MET A 1 230 ? -12.029 4.266 19.956 1.00 93.00 230 MET A N 1
ATOM 1801 C CA . MET A 1 230 ? -10.932 4.809 20.755 1.00 93.00 230 MET A CA 1
ATOM 1802 C C . MET A 1 230 ? -11.127 6.296 21.064 1.00 93.00 230 MET A C 1
ATOM 1804 O O . MET A 1 230 ? -10.978 6.708 22.208 1.00 93.00 230 MET A O 1
ATOM 1808 N N . GLN A 1 231 ? -11.502 7.101 20.068 1.00 91.00 231 GLN A N 1
ATOM 1809 C CA . GLN A 1 231 ? -11.728 8.537 20.230 1.00 91.00 231 GLN A CA 1
ATOM 1810 C C . GLN A 1 231 ? -12.823 8.826 21.263 1.00 91.00 231 GLN A C 1
ATOM 1812 O O . GLN A 1 231 ? -12.645 9.693 22.113 1.00 91.00 231 GLN A O 1
ATOM 1817 N N . LEU A 1 232 ? -13.939 8.095 21.205 1.00 91.81 232 LEU A N 1
ATOM 1818 C CA . LEU A 1 232 ? -15.026 8.234 22.174 1.00 91.81 232 LEU A CA 1
ATOM 1819 C C . LEU A 1 232 ? -14.628 7.689 23.554 1.00 91.81 232 LEU A C 1
ATOM 1821 O O . LEU A 1 232 ? -14.930 8.312 24.569 1.00 91.81 232 LEU A O 1
ATOM 1825 N N . ALA A 1 233 ? -13.926 6.553 23.610 1.00 92.12 233 ALA A N 1
ATOM 1826 C CA . ALA A 1 233 ? -13.508 5.940 24.870 1.00 92.12 233 ALA A CA 1
ATOM 1827 C C . ALA A 1 233 ? -12.473 6.778 25.639 1.00 92.12 233 ALA A C 1
ATOM 1829 O O . ALA A 1 233 ? -12.447 6.732 26.868 1.00 92.12 233 ALA A O 1
ATOM 1830 N N . LEU A 1 234 ? -11.652 7.561 24.933 1.00 91.25 234 LEU A N 1
ATOM 1831 C CA . LEU A 1 234 ? -10.651 8.461 25.512 1.00 91.25 234 LEU A CA 1
ATOM 1832 C C . LEU A 1 234 ? -11.216 9.816 25.962 1.00 91.25 234 LEU A C 1
ATOM 1834 O O . LEU A 1 234 ? -10.437 10.672 26.373 1.00 91.25 234 LEU A O 1
ATOM 1838 N N . PHE A 1 235 ? -12.536 10.029 25.908 1.00 88.31 235 PHE A N 1
ATOM 1839 C CA . PHE A 1 235 ? -13.140 11.250 26.438 1.00 88.31 235 PHE A CA 1
ATOM 1840 C C . PHE A 1 235 ? -12.771 11.444 27.920 1.00 88.31 235 PHE A C 1
ATOM 1842 O O . PHE A 1 235 ? -13.078 10.607 28.775 1.00 88.31 235 PHE A O 1
ATOM 1849 N N . ASP A 1 236 ? -12.111 12.564 28.205 1.00 79.81 236 ASP A N 1
ATOM 1850 C CA . ASP A 1 236 ? -11.496 12.907 29.491 1.00 79.81 236 ASP A CA 1
ATOM 1851 C C . ASP A 1 236 ? -12.241 14.023 30.246 1.00 79.81 236 ASP A C 1
ATOM 1853 O O . ASP A 1 236 ? -11.854 14.395 31.352 1.00 79.81 236 ASP A O 1
ATOM 1857 N N . GLY A 1 237 ? -13.344 14.520 29.676 1.00 77.69 237 GLY A N 1
ATOM 1858 C CA . GLY A 1 237 ? -14.159 15.592 30.245 1.00 77.69 237 GLY A CA 1
ATOM 1859 C C . GLY A 1 237 ? -14.037 16.928 29.518 1.00 77.69 237 GLY A C 1
ATOM 1860 O O . GLY A 1 237 ? -14.877 17.799 29.741 1.00 77.69 237 GLY A O 1
ATOM 1861 N N . HIS A 1 238 ? -13.065 17.099 28.618 1.00 80.81 238 HIS A N 1
ATOM 1862 C CA . HIS A 1 238 ? -12.964 18.317 27.820 1.00 80.81 238 HIS A CA 1
ATOM 1863 C C . HIS A 1 238 ? -13.972 18.325 26.660 1.00 80.81 238 HIS A C 1
ATOM 1865 O O . HIS A 1 238 ? -13.937 17.486 25.761 1.00 80.81 238 HIS A O 1
ATOM 1871 N N . GLY A 1 239 ? -14.851 19.331 26.640 1.00 83.31 239 GLY A N 1
ATOM 1872 C CA . GLY A 1 239 ? -15.849 19.528 25.585 1.00 83.31 239 GLY A CA 1
ATOM 1873 C C . GLY A 1 239 ? -17.233 18.991 25.952 1.00 83.31 239 GLY A C 1
ATOM 1874 O O . GLY A 1 239 ? -17.583 18.877 27.123 1.00 83.31 239 GLY A O 1
ATOM 1875 N N . ARG A 1 240 ? -18.065 18.715 24.942 1.00 85.19 240 ARG A N 1
ATOM 1876 C CA . ARG A 1 240 ? -19.427 18.209 25.159 1.00 85.19 240 ARG A CA 1
ATOM 1877 C C . ARG A 1 240 ? -19.366 16.731 25.575 1.00 85.19 240 ARG A C 1
ATOM 1879 O O . ARG A 1 240 ? -18.875 15.935 24.775 1.00 85.19 240 ARG A O 1
ATOM 1886 N N . PRO A 1 241 ? -19.919 16.344 26.740 1.00 87.50 241 PRO A N 1
ATOM 1887 C CA . PRO A 1 241 ? -20.002 14.940 27.115 1.00 87.50 241 PRO A CA 1
ATOM 1888 C C . PRO A 1 241 ? -20.839 14.135 26.111 1.00 87.50 241 PRO A C 1
ATOM 1890 O O . PRO A 1 241 ? -21.881 14.634 25.663 1.00 87.50 241 PRO A O 1
ATOM 1893 N N . PRO A 1 242 ? -20.413 12.911 25.753 1.00 88.69 242 PRO A N 1
ATOM 1894 C CA . PRO A 1 242 ? -21.147 12.070 24.818 1.00 88.69 242 PRO A CA 1
ATOM 1895 C C . PRO A 1 242 ? -22.503 11.679 25.410 1.00 88.69 242 PRO A C 1
ATOM 1897 O O . PRO A 1 242 ? -22.591 11.192 26.539 1.00 88.69 242 PRO A O 1
ATOM 1900 N N . ALA A 1 243 ? -23.574 11.888 24.648 1.00 87.88 243 ALA A N 1
ATOM 1901 C CA . ALA A 1 243 ? -24.883 11.358 24.995 1.00 87.88 243 ALA A CA 1
ATOM 1902 C C . ALA A 1 243 ? -24.932 9.850 24.710 1.00 87.88 243 ALA A C 1
ATOM 1904 O O . ALA A 1 243 ? -24.167 9.331 23.899 1.00 87.88 243 ALA A O 1
ATOM 1905 N N . GLN A 1 244 ? -25.888 9.138 25.309 1.00 87.56 244 GLN A N 1
ATOM 1906 C CA . GLN A 1 244 ? -26.072 7.708 25.034 1.00 87.56 244 GLN A CA 1
ATOM 1907 C C . GLN A 1 244 ? -26.332 7.426 23.542 1.00 87.56 244 GLN A C 1
ATOM 1909 O O . GLN A 1 244 ? -25.881 6.411 23.023 1.00 87.56 244 GLN A O 1
ATOM 1914 N N . SER A 1 245 ? -27.012 8.340 22.840 1.00 88.94 245 SER A N 1
ATOM 1915 C CA . SER A 1 245 ? -27.239 8.266 21.390 1.00 88.94 245 SER A CA 1
ATOM 1916 C C . SER A 1 245 ? -25.967 8.409 20.552 1.00 88.94 245 SER A C 1
ATOM 1918 O O . SER A 1 245 ? -25.973 8.029 19.384 1.00 88.94 245 SER A O 1
ATOM 1920 N N . ASP A 1 246 ? -24.906 8.979 21.126 1.00 89.12 246 ASP A N 1
ATOM 1921 C CA . ASP A 1 246 ? -23.621 9.188 20.455 1.00 89.12 246 ASP A CA 1
ATOM 1922 C C . ASP A 1 246 ? -22.723 7.941 20.570 1.00 89.12 246 ASP A C 1
ATOM 1924 O O . ASP A 1 246 ? -21.733 7.815 19.847 1.00 89.12 246 ASP A O 1
ATOM 1928 N N . LEU A 1 247 ? -23.063 7.004 21.467 1.00 90.94 247 LEU A N 1
ATOM 1929 C CA . LEU A 1 247 ? -22.324 5.761 21.661 1.00 90.94 247 LEU A CA 1
ATOM 1930 C C . LEU A 1 247 ? -22.580 4.812 20.490 1.00 90.94 247 LEU A C 1
ATOM 1932 O O . LEU A 1 247 ? -23.712 4.442 20.180 1.00 90.94 247 LEU A O 1
ATOM 1936 N N . ILE A 1 248 ? -21.499 4.383 19.850 1.00 91.56 248 ILE A N 1
ATOM 1937 C CA . ILE A 1 248 ? -21.552 3.391 18.778 1.00 91.56 248 ILE A CA 1
ATOM 1938 C C . ILE A 1 248 ? -21.626 1.980 19.365 1.00 91.56 248 ILE A C 1
ATOM 1940 O O . ILE A 1 248 ? -21.031 1.709 20.407 1.00 91.56 248 ILE A O 1
ATOM 1944 N N . ALA A 1 249 ? -22.336 1.069 18.696 1.00 90.31 249 ALA A N 1
ATOM 1945 C CA . ALA A 1 249 ? -22.397 -0.334 19.112 1.00 90.31 249 ALA A CA 1
ATOM 1946 C C . ALA A 1 249 ? -20.981 -0.905 19.273 1.00 90.31 249 ALA A C 1
ATOM 1948 O O . ALA A 1 249 ? -20.103 -0.551 18.486 1.00 90.31 249 ALA A O 1
ATOM 1949 N N . VAL A 1 250 ? -20.757 -1.745 20.287 1.00 91.62 250 VAL A N 1
ATOM 1950 C CA . VAL A 1 250 ? -19.475 -2.418 20.563 1.00 91.62 250 VAL A CA 1
ATOM 1951 C C . VAL A 1 250 ? -19.601 -3.854 20.079 1.00 91.62 250 VAL A C 1
ATOM 1953 O O . VAL A 1 250 ? -20.024 -4.735 20.821 1.00 91.62 250 VAL A O 1
ATOM 1956 N N . GLU A 1 251 ? -19.290 -4.080 18.808 1.00 89.44 251 GLU A N 1
ATOM 1957 C CA . GLU A 1 251 ? -19.489 -5.369 18.151 1.00 89.44 251 GLU A CA 1
ATOM 1958 C C . GLU A 1 251 ? -18.233 -5.764 17.380 1.00 89.44 251 GLU A C 1
ATOM 1960 O O . GLU A 1 251 ? -17.684 -4.983 16.598 1.00 89.44 251 GLU A O 1
ATOM 1965 N N . MET A 1 252 ? -17.772 -6.998 17.594 1.00 89.31 252 MET A N 1
ATOM 1966 C CA . MET A 1 252 ? -16.651 -7.543 16.839 1.00 89.31 252 MET A CA 1
ATOM 1967 C C . MET A 1 252 ? -17.063 -7.714 15.367 1.00 89.31 252 MET A C 1
ATOM 1969 O O . MET A 1 252 ? -18.031 -8.423 15.086 1.00 89.31 252 MET A O 1
ATOM 1973 N N . PRO A 1 253 ? -16.332 -7.123 14.406 1.00 89.12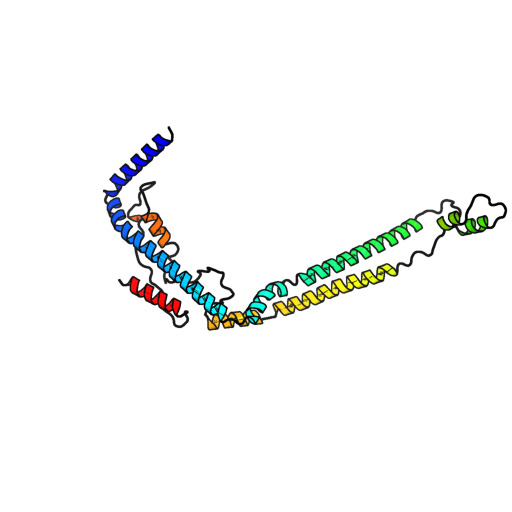 253 PRO A N 1
ATOM 1974 C CA . PRO A 1 253 ? -16.562 -7.363 12.993 1.00 89.12 253 PRO A CA 1
ATOM 1975 C C . PRO A 1 253 ? -16.391 -8.842 12.659 1.00 89.12 253 PRO A C 1
ATOM 1977 O O . PRO A 1 253 ? -15.445 -9.496 13.107 1.00 89.12 253 PRO A O 1
ATOM 1980 N N . ILE A 1 254 ? -17.286 -9.348 11.815 1.00 88.94 254 ILE A N 1
ATOM 1981 C CA . ILE A 1 254 ? -17.212 -10.715 11.308 1.00 88.94 254 ILE A CA 1
ATOM 1982 C C . ILE A 1 254 ? -15.956 -10.835 10.445 1.00 88.94 254 ILE A C 1
ATOM 1984 O O . ILE A 1 254 ? -15.809 -10.138 9.433 1.00 88.94 254 ILE A O 1
ATOM 1988 N N . ALA A 1 255 ? -15.041 -11.701 10.878 1.00 89.81 255 ALA A N 1
ATOM 1989 C CA . ALA A 1 255 ? -13.870 -12.064 10.099 1.00 89.81 255 ALA A CA 1
ATOM 1990 C C . ALA A 1 255 ? -14.308 -12.851 8.860 1.00 89.81 255 ALA A C 1
ATOM 1992 O O . ALA A 1 255 ? -15.190 -13.704 8.941 1.00 89.81 255 ALA A O 1
ATOM 1993 N N . ARG A 1 256 ? -13.669 -12.580 7.722 1.00 88.88 256 ARG A N 1
ATOM 1994 C CA . ARG A 1 256 ? -13.897 -13.334 6.489 1.00 88.88 256 ARG A CA 1
ATOM 1995 C C . ARG A 1 256 ? -13.546 -14.799 6.700 1.00 88.88 256 ARG A C 1
ATOM 1997 O O . ARG A 1 256 ? -12.559 -15.122 7.362 1.00 88.88 256 ARG A O 1
ATOM 2004 N N . ALA A 1 257 ? -14.308 -15.679 6.065 1.00 88.94 257 ALA A N 1
ATOM 2005 C CA . ALA A 1 257 ? -13.965 -17.090 6.040 1.00 88.94 257 ALA A CA 1
ATOM 2006 C C . ALA A 1 257 ? -12.593 -17.314 5.363 1.00 88.94 257 ALA A C 1
ATOM 2008 O O . ALA A 1 257 ? -12.303 -16.685 4.335 1.00 88.94 257 ALA A O 1
ATOM 2009 N N . PRO A 1 258 ? -11.756 -18.227 5.892 1.00 88.62 258 PRO A N 1
ATOM 2010 C CA . PRO A 1 258 ? -10.598 -18.729 5.168 1.00 88.62 258 PRO A CA 1
ATOM 2011 C C . PRO A 1 258 ? -11.012 -19.251 3.790 1.00 88.62 258 PRO A C 1
ATOM 2013 O O . PRO A 1 258 ? -12.071 -19.860 3.633 1.00 88.62 258 PRO A O 1
ATOM 2016 N N . HIS A 1 259 ? -10.168 -19.036 2.789 1.00 83.81 259 HIS A N 1
ATOM 2017 C CA . HIS A 1 259 ? -10.450 -19.434 1.416 1.00 83.81 259 HIS A CA 1
ATOM 2018 C C . HIS A 1 259 ? -9.246 -20.157 0.825 1.00 83.81 259 HIS A C 1
ATOM 2020 O O . HIS A 1 259 ? -8.102 -19.760 1.045 1.00 83.81 259 HIS A O 1
ATOM 2026 N N . SER A 1 260 ? -9.488 -21.197 0.027 1.00 81.00 260 SER A N 1
ATOM 2027 C CA . SER A 1 260 ? -8.435 -22.052 -0.548 1.00 81.00 260 SER A CA 1
ATOM 2028 C C . SER A 1 260 ? -7.418 -21.300 -1.412 1.00 81.00 260 SER A C 1
ATOM 2030 O O . SER A 1 260 ? -6.334 -21.809 -1.673 1.00 81.00 260 SER A O 1
ATOM 2032 N N . THR A 1 261 ? -7.757 -20.090 -1.852 1.00 75.62 261 THR A N 1
ATOM 2033 C CA . THR A 1 261 ? -6.901 -19.242 -2.689 1.00 75.62 261 THR A CA 1
ATOM 2034 C C . THR A 1 261 ? -6.065 -18.223 -1.917 1.00 75.62 261 THR A C 1
ATOM 2036 O O . THR A 1 261 ? -5.284 -17.516 -2.546 1.00 75.62 261 THR A O 1
ATOM 2039 N N . ASN A 1 262 ? -6.245 -18.084 -0.603 1.00 82.44 262 ASN A N 1
ATOM 2040 C CA . ASN A 1 262 ? -5.413 -17.193 0.203 1.00 82.44 262 ASN A CA 1
ATOM 2041 C C . ASN A 1 262 ? -4.101 -17.899 0.590 1.00 82.44 262 ASN A C 1
ATOM 2043 O O . ASN A 1 262 ? -4.114 -19.114 0.808 1.00 82.44 262 ASN A O 1
ATOM 2047 N N . PRO A 1 263 ? -2.994 -17.153 0.759 1.00 83.69 263 PRO A N 1
ATOM 2048 C CA . PRO A 1 263 ? -1.796 -17.650 1.430 1.00 83.69 263 PRO A CA 1
ATOM 2049 C C . PRO A 1 263 ? -2.128 -18.340 2.760 1.00 83.69 263 PRO A C 1
ATOM 2051 O O . PRO A 1 263 ? -3.029 -17.906 3.488 1.00 83.69 263 PRO A O 1
ATOM 2054 N N . ALA A 1 264 ? -1.396 -19.408 3.080 1.00 85.50 264 ALA A N 1
ATOM 2055 C CA . ALA A 1 264 ? -1.660 -20.240 4.253 1.00 85.50 264 ALA A CA 1
ATOM 2056 C C . ALA A 1 264 ? -1.639 -19.420 5.554 1.00 85.50 264 ALA A C 1
ATOM 2058 O O . ALA A 1 264 ? -2.523 -19.572 6.396 1.00 85.50 264 ALA A O 1
ATOM 2059 N N . GLU A 1 265 ? -0.696 -18.486 5.672 1.00 85.50 265 GLU A N 1
ATOM 2060 C CA . GLU A 1 265 ? -0.558 -17.583 6.812 1.00 85.50 265 GLU A CA 1
ATOM 2061 C C . GLU A 1 265 ? -1.788 -16.687 6.992 1.00 85.50 265 GLU A C 1
ATOM 2063 O O . GLU A 1 265 ? -2.215 -16.437 8.118 1.00 85.50 265 GLU A O 1
ATOM 2068 N N . LEU A 1 266 ? -2.397 -16.223 5.896 1.00 89.56 266 LEU A N 1
ATOM 2069 C CA . LEU A 1 266 ? -3.613 -15.413 5.970 1.00 89.56 266 LEU A CA 1
ATOM 2070 C C . LEU A 1 266 ? -4.820 -16.256 6.371 1.00 89.56 266 LEU A C 1
ATOM 2072 O O . LEU A 1 266 ? -5.636 -15.806 7.168 1.00 89.56 266 LEU A O 1
ATOM 2076 N N . ASN A 1 267 ? -4.928 -17.484 5.861 1.00 91.00 267 ASN A N 1
ATOM 2077 C CA . ASN A 1 267 ? -5.987 -18.403 6.278 1.00 91.00 267 ASN A CA 1
ATOM 2078 C C . ASN A 1 267 ? -5.888 -18.765 7.760 1.00 91.00 267 ASN A C 1
ATOM 2080 O O . ASN A 1 267 ? -6.918 -18.855 8.427 1.00 91.00 267 ASN A O 1
ATOM 2084 N N . GLN A 1 268 ? -4.671 -18.924 8.283 1.00 91.94 268 GLN A N 1
ATOM 2085 C CA . GLN A 1 268 ? -4.452 -19.119 9.711 1.00 91.94 268 GLN A CA 1
ATOM 2086 C C . GLN A 1 268 ? -4.950 -17.908 10.511 1.00 91.94 268 GLN A C 1
ATOM 2088 O O . GLN A 1 268 ? -5.751 -18.081 11.428 1.00 91.94 268 GLN A O 1
ATOM 2093 N N . LEU A 1 269 ? -4.552 -16.689 10.126 1.00 93.00 269 LEU A N 1
ATOM 2094 C CA . LEU A 1 269 ? -5.007 -15.461 10.789 1.00 93.00 269 LEU A CA 1
ATOM 2095 C C . LEU A 1 269 ? -6.534 -15.312 10.748 1.00 93.00 269 LEU A C 1
ATOM 2097 O O . LEU A 1 269 ? -7.145 -15.016 11.771 1.00 93.00 269 LEU A O 1
ATOM 2101 N N . LEU A 1 270 ? -7.171 -15.568 9.600 1.00 92.38 270 LEU A N 1
ATOM 2102 C CA . LEU A 1 270 ? -8.634 -15.537 9.477 1.00 92.38 270 LEU A CA 1
ATOM 2103 C C . LEU A 1 270 ? -9.307 -16.575 10.386 1.00 92.38 270 LEU A C 1
ATOM 2105 O O . LEU A 1 270 ? -10.318 -16.269 11.019 1.00 92.38 270 LEU A O 1
ATOM 2109 N N . GLY A 1 271 ? -8.728 -17.773 10.508 1.00 91.62 271 GLY A N 1
ATOM 2110 C CA . GLY A 1 271 ? -9.193 -18.797 11.444 1.00 91.62 271 GLY A CA 1
ATOM 2111 C C . GLY A 1 271 ? -9.109 -18.343 12.905 1.00 91.62 271 GLY A C 1
ATOM 2112 O O . GLY A 1 271 ? -10.085 -18.461 13.647 1.00 91.62 271 GLY A O 1
ATOM 2113 N N . GLU A 1 272 ? -7.978 -17.760 13.307 1.00 92.00 272 GLU A N 1
ATOM 2114 C CA . GLU A 1 272 ? -7.772 -17.217 14.657 1.00 92.00 272 GLU A CA 1
ATOM 2115 C C . GLU A 1 272 ? -8.727 -16.050 14.963 1.00 92.00 272 GLU A C 1
ATOM 2117 O O . GLU A 1 272 ? -9.288 -15.958 16.060 1.00 92.00 272 GLU A O 1
ATOM 2122 N N . PHE A 1 273 ? -8.949 -15.160 13.991 1.00 92.06 273 PHE A N 1
ATOM 2123 C CA . PHE A 1 273 ? -9.856 -14.019 14.131 1.00 92.06 273 PHE A CA 1
ATOM 2124 C C . PHE A 1 273 ? -11.319 -14.460 14.241 1.00 92.06 273 PHE A C 1
ATOM 2126 O O . PHE A 1 273 ? -12.075 -13.850 15.004 1.00 92.06 273 PHE A O 1
ATOM 2133 N N . GLY A 1 274 ? -11.704 -15.516 13.517 1.00 86.19 274 GLY A N 1
ATOM 2134 C CA . GLY A 1 274 ? -13.040 -16.108 13.569 1.00 86.19 274 GLY A CA 1
ATOM 2135 C C . GLY A 1 274 ? -13.354 -16.766 14.915 1.00 86.19 274 GLY A C 1
ATOM 2136 O O . GLY A 1 274 ? -14.424 -16.530 15.469 1.00 86.19 274 GLY A O 1
ATOM 2137 N N . GLN A 1 275 ? -12.411 -17.520 15.492 1.00 82.69 275 GLN A N 1
ATOM 2138 C CA . GLN A 1 275 ? -12.591 -18.162 16.806 1.00 82.69 275 GLN A CA 1
ATOM 2139 C C . GLN A 1 275 ? -12.782 -17.136 17.930 1.00 82.69 275 GLN A C 1
ATOM 2141 O O . GLN A 1 275 ? -13.682 -17.265 18.755 1.00 82.69 275 GLN A O 1
ATOM 2146 N N . LYS A 1 276 ? -11.974 -16.069 17.931 1.00 67.81 276 LYS A N 1
ATOM 2147 C CA . LYS A 1 276 ? -12.037 -14.998 18.939 1.00 67.81 276 LYS A CA 1
ATOM 2148 C C . LYS A 1 276 ? -13.255 -14.074 18.803 1.00 67.81 276 LYS A C 1
ATOM 2150 O O . LYS A 1 276 ? -13.407 -13.185 19.626 1.00 67.81 276 LYS A O 1
ATOM 2155 N N . ALA A 1 277 ? -14.058 -14.193 17.745 1.00 63.12 277 ALA A N 1
ATOM 2156 C CA . ALA A 1 277 ? -15.311 -13.444 17.609 1.00 63.12 277 ALA A CA 1
ATOM 2157 C C . ALA A 1 277 ? -16.513 -14.173 18.243 1.00 63.12 277 ALA A C 1
ATOM 2159 O O . ALA A 1 277 ? -17.564 -13.565 18.408 1.00 63.12 277 ALA A O 1
ATOM 2160 N N . GLN A 1 278 ? -16.366 -15.464 18.566 1.00 54.53 278 GLN A N 1
ATOM 2161 C CA . GLN A 1 278 ? -17.421 -16.311 19.141 1.00 54.53 278 GLN A CA 1
ATOM 2162 C C . GLN A 1 278 ? -17.272 -16.530 20.658 1.00 54.53 278 GLN A C 1
ATOM 2164 O O . GLN A 1 278 ? -18.134 -17.171 21.257 1.00 54.53 278 GLN A O 1
ATOM 2169 N N . ALA A 1 279 ? -16.180 -16.037 21.250 1.00 42.56 279 ALA A N 1
ATOM 2170 C CA . ALA A 1 279 ? -15.886 -16.089 22.682 1.00 42.56 279 ALA A CA 1
ATOM 2171 C C . ALA A 1 279 ? -16.221 -14.749 23.341 1.00 42.56 279 ALA A C 1
ATOM 2173 O O . ALA A 1 279 ? -16.736 -14.781 24.479 1.00 42.56 279 ALA A O 1
#

pLDDT: mean 80.44, std 12.57, range [40.56, 95.44]

Secondary structure (DSSP, 8-state):
-HHHHHHHHHHHHHHHHHHHTTSHHHHHHHHHHHHHHHHHHHHHHHHHHHHHHHHHHHHHHHHHS-HHHHHHHHHHHHHHH-HHHHHHHHHHHHHHHHHHHHHHHHHHHHHHHHTS---SPPPHHHHHHHHT-TT--S--HHHHHTT-------SHHHHHHHHHHHHHHHHHHHHHHHHHHHHHH--HHHHHHHHHHHHHSS-TTTSPTT---S-SBS-GGGTTHHHHHHHHHT--SSSSPPPGGGPPP--PPPBPPP-TTS-HHHHHHHHHHHHTT--

Radius of gyration: 42.72 Å; chains: 1; bounding box: 87×76×101 Å

Sequence (279 aa):
MAERQNELAEQITWNEFARWRQTPEGVAFLAWREPAFALAQTLRDRDSHWLQGWARAIGQAQAEIPNDEKQRLMRRPASLRQSGLKVASIVSFAVAGLFMLGLLGQLFALSVTDSAPATGGFTYEECLATLDDPSNALLSEADCEAINPGPAGSNIPQAIPLTLFLGLGIALIVVRRKKQRAARQDQTAENESRARVERWRFDPLAVEPGYTGFTWYESPRTEGYADRLMQLALFDGHGRPPAQSDLIAVEMPIARAPHSTNPAELNQLLGEFGQKAQA

Organism: NCBI:txid1259217